Protein AF-A0A1C5SAR1-F1 (afdb_monomer_lite)

Radius of gyration: 31.22 Å; chains: 1; bounding box: 72×55×81 Å

pLDDT: mean 71.98, std 16.28, range [34.0, 95.94]

Secondary structure (DSSP, 8-state):
-HHHHHHHHHHHHHHHHHHHHHTT----------HHHHHHHHHHHHHHHHHHHHHHHHHHHTS-HHHHHHHHHHHHHSSSSSSHHHHHHHHHHHHHHHHHHHSTTTTT--HHHHHHHHHHHHHHHHHHHIIIIIHHHHHHHHH-HHHHTSSS-HHHHHHHHHHHHHHHHHHHHHHHHHHHHHHHHHHHHHHHHHHHHHHHHH---S----S-TT-HHHHHHHHHH------------EEEE---TT-TT-SEEEE---

Foldseek 3Di:
DVVVVVVVLVVVQVVVVVVCVVVVPPDRDDSDDPVVVVVVVVVVVVVVVVVVVVVVVVVVVPCDPVCVVCVVVVVVPDDQDPLQVLQVVLVVLLVVLVVLQVCVVVVVHPNVVSVVVSLVSNLSSLQSNLRHVQSVVLVVCVPPCCNLVVDDVNVVVVVVSVVCVVCSNVVSVVVNVVVVVVVVVVCVVVVVVCVVVCCCVVPVDPDDDDDDPPDPVVVVVCVVVPDDDPDDDDFDWDWDQDPDPPDPVRRTDTDGDD

Structure (mmCIF, N/CA/C/O backbone):
data_AF-A0A1C5SAR1-F1
#
_entry.id   AF-A0A1C5SAR1-F1
#
loop_
_atom_site.group_PDB
_atom_site.id
_atom_site.type_symbol
_atom_site.label_atom_id
_atom_site.label_alt_id
_atom_site.label_comp_id
_atom_site.label_asym_id
_atom_site.label_entity_id
_atom_site.label_seq_id
_atom_site.pdbx_PDB_ins_code
_atom_site.Cartn_x
_atom_site.Cartn_y
_atom_site.Cartn_z
_atom_site.occupancy
_atom_site.B_iso_or_equiv
_atom_site.auth_seq_id
_atom_site.auth_comp_id
_atom_site.auth_asym_id
_atom_site.auth_atom_id
_atom_site.pdbx_PDB_model_num
ATOM 1 N N . MET A 1 1 ? -28.428 11.988 -14.225 1.00 52.47 1 MET A N 1
ATOM 2 C CA . MET A 1 1 ? -27.801 10.767 -14.790 1.00 52.47 1 MET A CA 1
ATOM 3 C C . MET A 1 1 ? -26.906 11.091 -15.992 1.00 52.47 1 MET A C 1
ATOM 5 O O . MET A 1 1 ? -25.771 10.648 -15.980 1.00 52.47 1 MET A O 1
ATOM 9 N N . LEU A 1 2 ? -27.342 11.914 -16.966 1.00 48.62 2 LEU A N 1
ATOM 10 C CA . LEU A 1 2 ? -26.523 12.324 -18.128 1.00 48.62 2 LEU A CA 1
ATOM 11 C C . LEU A 1 2 ? -25.209 13.056 -17.782 1.00 48.62 2 LEU A C 1
ATOM 13 O O . LEU A 1 2 ? -24.190 12.754 -18.390 1.00 48.62 2 LEU A O 1
ATOM 17 N N . GLU A 1 3 ? -25.188 13.958 -16.797 1.00 54.44 3 GLU A N 1
ATOM 18 C CA . GLU A 1 3 ? -23.968 14.717 -16.441 1.00 54.44 3 GLU A CA 1
ATOM 19 C C . GLU A 1 3 ? -22.806 13.832 -15.958 1.00 54.44 3 GLU A C 1
ATOM 21 O O . GLU A 1 3 ? -21.642 14.103 -16.253 1.00 54.44 3 GLU A O 1
ATOM 26 N N . VAL A 1 4 ? -23.118 12.721 -15.282 1.00 63.31 4 VAL A N 1
ATOM 27 C CA . VAL A 1 4 ? -22.114 11.765 -14.789 1.00 63.31 4 VAL A CA 1
ATOM 28 C C . VAL A 1 4 ? -21.456 11.010 -15.948 1.00 63.31 4 VAL A C 1
ATOM 30 O O . VAL A 1 4 ? -20.247 10.778 -15.922 1.00 63.31 4 VAL A O 1
ATOM 33 N N . TYR A 1 5 ? -22.221 10.685 -16.998 1.00 67.81 5 TYR A N 1
ATOM 34 C CA . TYR A 1 5 ? -21.683 10.030 -18.193 1.00 67.81 5 TYR A CA 1
ATOM 35 C C . TYR A 1 5 ? -20.683 10.930 -18.922 1.00 67.81 5 TYR A C 1
ATOM 37 O O . TYR A 1 5 ? -19.590 10.476 -19.258 1.00 67.81 5 TYR A O 1
ATOM 45 N N . TRP A 1 6 ? -21.004 12.214 -19.100 1.00 72.19 6 TRP A N 1
ATOM 46 C CA . TRP A 1 6 ? -20.098 13.170 -19.742 1.00 72.19 6 TRP A CA 1
ATOM 47 C C . TRP A 1 6 ? -18.799 13.361 -18.951 1.00 72.19 6 TRP A C 1
ATOM 49 O O . TRP A 1 6 ? -17.716 13.318 -19.538 1.00 72.19 6 TRP A O 1
ATOM 59 N N . GLY A 1 7 ? -18.884 13.482 -17.620 1.00 79.50 7 GLY A N 1
ATOM 60 C CA . GLY A 1 7 ? -17.707 13.594 -16.753 1.00 79.50 7 GLY A CA 1
ATOM 61 C C . GLY A 1 7 ? -16.779 12.376 -16.835 1.00 79.50 7 GLY A C 1
ATOM 62 O O . GLY A 1 7 ? -15.565 12.530 -16.989 1.00 79.50 7 GLY A O 1
ATOM 63 N N . GLY A 1 8 ? -17.340 11.163 -16.808 1.00 80.31 8 GLY A N 1
ATOM 64 C CA . GLY A 1 8 ? -16.569 9.922 -16.942 1.00 80.31 8 GLY A CA 1
ATOM 65 C C . GLY A 1 8 ? -15.898 9.784 -18.310 1.00 80.31 8 GLY A C 1
ATOM 66 O O . GLY A 1 8 ? -14.723 9.431 -18.397 1.00 80.31 8 GLY A O 1
ATOM 67 N N . ILE A 1 9 ? -16.613 10.138 -19.379 1.00 80.69 9 ILE A N 1
ATOM 68 C CA . ILE A 1 9 ? -16.111 10.112 -20.757 1.00 80.69 9 ILE A CA 1
ATOM 69 C C . ILE A 1 9 ? -14.922 11.077 -20.935 1.00 80.69 9 ILE A C 1
ATOM 71 O O . ILE A 1 9 ? -13.896 10.711 -21.516 1.00 80.69 9 ILE A O 1
ATOM 75 N N . ILE A 1 10 ? -15.025 12.289 -20.386 1.00 82.56 10 ILE A N 1
ATOM 76 C CA . ILE A 1 10 ? -13.955 13.297 -20.420 1.00 82.56 10 ILE A CA 1
ATOM 77 C C . ILE A 1 10 ? -12.743 12.842 -19.599 1.00 82.56 10 ILE A C 1
ATOM 79 O O . ILE A 1 10 ? -11.610 12.926 -20.078 1.00 82.56 10 ILE A O 1
ATOM 83 N N . SER A 1 11 ? -12.971 12.317 -18.392 1.00 82.62 11 SER A N 1
ATOM 84 C CA . SER A 1 11 ? -11.909 11.810 -17.515 1.00 82.62 11 SER A CA 1
ATOM 85 C C . SER A 1 11 ? -11.160 10.629 -18.142 1.00 82.62 11 SER A C 1
ATOM 87 O O . SER A 1 11 ? -9.929 10.616 -18.150 1.00 82.62 11 SER A O 1
ATOM 89 N N . ASN A 1 12 ? -11.879 9.690 -18.767 1.00 83.75 12 ASN A N 1
ATOM 90 C CA . ASN A 1 12 ? -11.277 8.565 -19.481 1.00 83.75 12 ASN A CA 1
ATOM 91 C C . ASN A 1 12 ? -10.363 9.042 -20.621 1.00 83.75 12 ASN A C 1
ATOM 93 O O . ASN A 1 12 ? -9.233 8.575 -20.757 1.00 83.75 12 ASN A O 1
ATOM 97 N N . LYS A 1 13 ? -10.807 10.030 -21.409 1.00 81.69 13 LYS A N 1
ATOM 98 C CA . LYS A 1 13 ? -9.983 10.598 -22.483 1.00 81.69 13 LYS A CA 1
ATOM 99 C C . LYS A 1 13 ? -8.729 11.288 -21.940 1.00 81.69 13 LYS A C 1
ATOM 101 O O . LYS A 1 13 ? -7.654 11.129 -22.515 1.00 81.69 13 LYS A O 1
ATOM 106 N N . LEU A 1 14 ? -8.853 12.037 -20.842 1.00 83.25 14 LEU A N 1
ATOM 107 C CA . LEU A 1 14 ? -7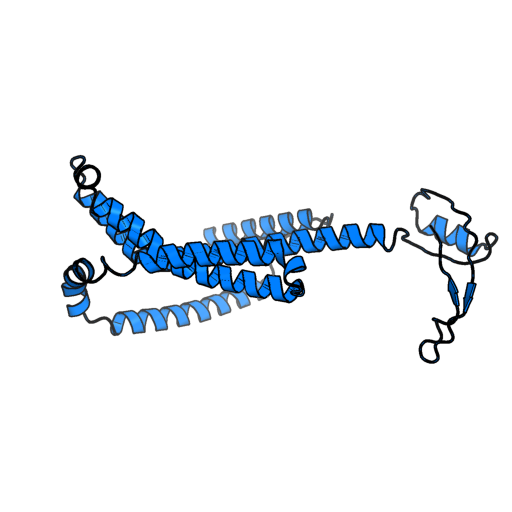.714 12.671 -20.170 1.00 83.25 14 LEU A CA 1
ATOM 108 C C . LEU A 1 14 ? -6.697 11.628 -19.696 1.00 83.25 14 LEU A C 1
ATOM 110 O O . LEU A 1 14 ? -5.502 11.795 -19.933 1.00 83.25 14 LEU A O 1
ATOM 114 N N . PHE A 1 15 ? -7.166 10.536 -19.093 1.00 83.19 15 PHE A N 1
ATOM 115 C CA . PHE A 1 15 ? -6.306 9.452 -18.626 1.00 83.19 15 PHE A CA 1
ATOM 116 C C . PHE A 1 15 ? -5.595 8.735 -19.781 1.00 83.19 15 PHE A C 1
ATOM 118 O O . PHE A 1 15 ? -4.378 8.567 -19.740 1.00 83.19 15 PHE A O 1
ATOM 125 N N . LEU A 1 16 ? -6.315 8.390 -20.854 1.00 82.62 16 LEU A N 1
ATOM 126 C CA . LEU A 1 16 ? -5.728 7.771 -22.049 1.00 82.62 16 LEU A CA 1
ATOM 127 C C . LEU A 1 16 ? -4.686 8.676 -22.715 1.00 82.62 16 LEU A C 1
ATOM 129 O O . LEU A 1 16 ? -3.623 8.206 -23.117 1.00 82.62 16 LEU A O 1
ATOM 133 N N . MET A 1 17 ? -4.955 9.980 -22.788 1.00 81.62 17 MET A N 1
ATOM 134 C CA . MET A 1 17 ? -4.004 10.955 -23.323 1.00 81.62 17 MET A CA 1
ATOM 135 C C . MET A 1 17 ? -2.760 11.081 -22.429 1.00 81.62 17 MET A C 1
ATOM 137 O O . MET A 1 17 ? -1.641 11.165 -22.937 1.00 81.62 17 MET A O 1
ATOM 141 N N . ALA A 1 18 ? -2.933 11.060 -21.102 1.00 81.88 18 ALA A N 1
ATOM 142 C CA . ALA A 1 18 ? -1.824 11.064 -20.151 1.00 81.88 18 ALA A CA 1
ATOM 143 C C . ALA A 1 18 ? -0.955 9.805 -20.299 1.00 81.88 18 ALA A C 1
ATOM 145 O O . ALA A 1 18 ? 0.269 9.916 -20.375 1.00 81.88 18 ALA A O 1
ATOM 146 N N . LEU A 1 19 ? -1.572 8.626 -20.429 1.00 80.62 19 LEU A N 1
ATOM 147 C CA . LEU A 1 19 ? -0.865 7.371 -20.686 1.00 80.62 19 LEU A CA 1
ATOM 148 C C . LEU A 1 19 ? -0.108 7.395 -22.018 1.00 80.62 19 LEU A C 1
ATOM 150 O O . LEU A 1 19 ? 1.065 7.032 -22.046 1.00 80.62 19 LEU A O 1
ATOM 154 N N . ALA A 1 20 ? -0.728 7.868 -23.103 1.00 80.12 20 ALA A N 1
ATOM 155 C CA . ALA A 1 20 ? -0.076 7.980 -24.410 1.00 80.12 20 ALA A CA 1
ATOM 156 C C . ALA A 1 20 ? 1.159 8.893 -24.361 1.00 80.12 20 ALA A C 1
ATOM 158 O O . ALA A 1 20 ? 2.211 8.545 -24.902 1.00 80.12 20 ALA A O 1
ATOM 159 N N . LYS A 1 21 ? 1.058 10.017 -23.637 1.00 78.88 21 LYS A N 1
ATOM 160 C CA . LYS A 1 21 ? 2.176 10.940 -23.410 1.00 78.88 21 LYS A CA 1
ATOM 161 C C . LYS A 1 21 ? 3.310 10.288 -22.612 1.00 78.88 21 LYS A C 1
ATOM 163 O O . LYS A 1 21 ? 4.468 10.444 -22.979 1.00 78.88 21 LYS A O 1
ATOM 168 N N . ILE A 1 22 ? 2.992 9.530 -21.559 1.00 76.88 22 ILE A N 1
ATOM 169 C CA . ILE A 1 22 ? 3.982 8.778 -20.760 1.00 76.88 22 ILE A CA 1
ATOM 170 C C . ILE A 1 22 ? 4.626 7.643 -21.580 1.00 76.88 22 ILE A C 1
ATOM 172 O O . ILE A 1 22 ? 5.786 7.283 -21.362 1.00 76.88 22 ILE A O 1
ATOM 176 N N . SER A 1 23 ? 3.886 7.083 -22.537 1.00 76.12 23 SER A N 1
ATOM 177 C CA . SER A 1 23 ? 4.336 6.002 -23.416 1.00 76.12 23 SER A CA 1
ATOM 178 C C . SER A 1 23 ? 5.105 6.492 -24.658 1.00 76.12 23 SER A C 1
ATOM 180 O O . SER A 1 23 ? 5.522 5.672 -25.466 1.00 76.12 23 SER A O 1
ATOM 182 N N . PHE A 1 24 ? 5.330 7.807 -24.815 1.00 66.31 24 PHE A N 1
ATOM 183 C CA . PHE A 1 24 ? 5.980 8.420 -25.991 1.00 66.31 24 PHE A CA 1
ATOM 184 C C . PHE A 1 24 ? 5.313 8.070 -27.337 1.00 66.31 24 PHE A C 1
ATOM 186 O O . PHE A 1 24 ? 5.942 8.110 -28.394 1.00 66.31 24 PHE A O 1
ATOM 193 N N . VAL A 1 25 ? 4.016 7.754 -27.324 1.00 69.81 25 VAL A N 1
ATOM 194 C CA . VAL A 1 25 ? 3.248 7.468 -28.539 1.00 69.81 25 VAL A CA 1
ATOM 195 C C . VAL A 1 25 ? 2.698 8.787 -29.083 1.00 69.81 25 VAL A C 1
ATOM 197 O O . VAL A 1 25 ? 1.723 9.329 -28.568 1.00 69.81 25 VAL A O 1
ATOM 200 N N . ASN A 1 26 ? 3.309 9.305 -30.152 1.00 57.28 26 ASN A N 1
ATOM 201 C CA . ASN A 1 26 ? 2.981 10.603 -30.765 1.00 57.28 26 ASN A CA 1
ATOM 202 C C . ASN A 1 26 ? 1.695 10.599 -31.627 1.00 57.28 26 ASN A C 1
ATOM 204 O O . ASN A 1 26 ? 1.584 11.328 -32.612 1.00 57.28 26 ASN A O 1
ATOM 208 N N . LYS A 1 27 ? 0.701 9.775 -31.277 1.00 59.00 27 LYS A N 1
ATOM 209 C CA . LYS A 1 27 ? -0.555 9.647 -32.027 1.00 59.00 27 LYS A CA 1
ATOM 210 C C . LYS A 1 27 ? -1.721 10.200 -31.214 1.00 59.00 27 LYS A C 1
ATOM 212 O O . LYS A 1 27 ? -1.986 9.747 -30.104 1.00 59.00 27 LYS A O 1
ATOM 217 N N . SER A 1 28 ? -2.450 11.159 -31.784 1.00 58.97 28 SER A N 1
ATOM 218 C CA . SER A 1 28 ? -3.697 11.664 -31.207 1.00 58.97 28 SER A CA 1
ATOM 219 C C . SER A 1 28 ? -4.746 10.548 -31.196 1.00 58.97 28 SER A C 1
ATOM 221 O O . SER A 1 28 ? -5.229 10.140 -32.257 1.00 58.97 28 SER A O 1
ATOM 223 N N . ILE A 1 29 ? -5.090 10.044 -30.011 1.00 63.25 29 ILE A N 1
ATOM 224 C CA . ILE A 1 29 ? -6.150 9.046 -29.836 1.00 63.25 29 ILE A CA 1
ATOM 225 C C . ILE A 1 29 ? -7.488 9.725 -30.165 1.00 63.25 29 ILE A C 1
ATOM 227 O O . ILE A 1 29 ? -7.891 10.686 -29.501 1.00 63.25 29 ILE A O 1
ATOM 231 N N . LYS A 1 30 ? -8.149 9.265 -31.236 1.00 61.88 30 LYS A N 1
ATOM 232 C CA . LYS A 1 30 ? -9.481 9.742 -31.626 1.00 61.88 30 LYS A CA 1
ATOM 233 C C . LYS A 1 30 ? -10.523 9.279 -30.606 1.00 61.88 30 LYS A C 1
ATOM 235 O O . LYS A 1 30 ? -10.360 8.260 -29.943 1.00 61.88 30 LYS A O 1
ATOM 240 N N . PHE A 1 31 ? -11.580 10.074 -30.465 1.00 61.72 31 PHE A N 1
ATOM 241 C CA . PHE A 1 31 ? -12.662 9.820 -29.521 1.00 61.72 31 PHE A CA 1
ATOM 242 C C . PHE A 1 31 ? -13.570 8.708 -30.067 1.00 61.72 31 PHE A C 1
ATOM 244 O O . PHE A 1 31 ? -14.543 8.985 -30.760 1.00 61.72 31 PHE A O 1
ATOM 251 N N . GLU A 1 32 ? -13.235 7.451 -29.791 1.00 66.06 32 GLU A N 1
ATOM 252 C CA . GLU A 1 32 ? -14.072 6.304 -30.151 1.00 66.06 32 GLU A CA 1
ATOM 253 C C . GLU A 1 32 ? -14.798 5.796 -28.906 1.00 66.06 32 GLU A C 1
ATOM 255 O O . GLU A 1 32 ? -14.204 5.223 -27.991 1.00 66.06 32 GLU A O 1
ATOM 260 N N . ILE A 1 33 ? -16.107 6.048 -28.846 1.00 67.31 33 ILE A N 1
ATOM 261 C CA . ILE A 1 33 ? -16.964 5.500 -27.796 1.00 67.31 33 ILE A CA 1
ATOM 262 C C . ILE A 1 33 ? -17.345 4.085 -28.219 1.00 67.31 33 ILE A C 1
ATOM 264 O O . ILE A 1 33 ? -18.204 3.877 -29.074 1.00 67.31 33 ILE A O 1
ATOM 268 N N . CYS A 1 34 ? -16.689 3.103 -27.607 1.00 75.06 34 CYS A N 1
ATOM 269 C CA . CYS A 1 34 ? -17.011 1.699 -27.804 1.00 75.06 34 CYS A CA 1
ATOM 270 C C . CYS A 1 34 ? -18.301 1.349 -27.041 1.00 75.06 34 CYS A C 1
ATOM 272 O O . CYS A 1 34 ? -18.261 0.998 -25.860 1.00 75.06 34 CYS A O 1
ATOM 274 N N . MET A 1 35 ? -19.454 1.438 -27.715 1.00 79.12 35 MET A N 1
ATOM 275 C CA . MET A 1 35 ? -20.754 1.065 -27.139 1.00 79.12 35 MET A CA 1
ATOM 276 C C . MET A 1 35 ? -20.821 -0.344 -26.522 1.00 79.12 35 MET A C 1
ATOM 278 O O . MET A 1 35 ? -21.374 -0.459 -25.425 1.00 79.12 35 MET A O 1
ATOM 282 N N . PRO A 1 36 ? -20.242 -1.413 -27.111 1.00 82.62 36 PRO A N 1
ATOM 283 C CA . PRO A 1 36 ? -20.276 -2.724 -26.458 1.00 82.62 36 PRO A CA 1
ATOM 284 C C . PRO A 1 36 ? -19.483 -2.748 -25.139 1.00 82.62 36 PRO A C 1
ATOM 286 O O . PRO A 1 36 ? -19.884 -3.429 -24.195 1.00 82.62 36 PRO A O 1
ATOM 289 N N . GLY A 1 37 ? -18.416 -1.948 -25.020 1.00 81.69 37 GLY A N 1
ATOM 290 C CA . GLY A 1 37 ? -17.657 -1.803 -23.773 1.00 81.69 37 GLY A CA 1
ATOM 291 C C . GLY A 1 37 ? -18.463 -1.138 -22.651 1.00 81.69 37 GLY A C 1
ATOM 292 O O . GLY A 1 37 ? -18.366 -1.535 -21.489 1.00 81.69 37 GLY A O 1
ATOM 293 N N . VAL A 1 38 ? -19.317 -0.169 -22.991 1.00 83.31 38 VAL A N 1
ATOM 294 C CA . VAL A 1 38 ? -20.220 0.473 -22.021 1.00 83.31 38 VAL A CA 1
ATOM 295 C C . VAL A 1 38 ? -21.241 -0.534 -21.485 1.00 83.31 38 VAL A C 1
ATOM 297 O O . VAL A 1 38 ? -21.481 -0.584 -20.284 1.00 83.31 38 VAL A O 1
ATOM 300 N N . ILE A 1 39 ? -21.795 -1.390 -22.346 1.00 88.44 39 ILE A N 1
ATOM 301 C CA . ILE A 1 39 ? -22.787 -2.399 -21.943 1.00 88.44 39 ILE A CA 1
ATOM 302 C C . ILE A 1 39 ? -22.159 -3.453 -21.021 1.00 88.44 39 ILE A C 1
ATOM 304 O O . ILE A 1 39 ? -22.730 -3.786 -19.984 1.00 88.44 39 ILE A O 1
ATOM 308 N N . ILE A 1 40 ? -20.961 -3.941 -21.354 1.00 90.75 40 ILE A N 1
ATOM 309 C CA . ILE A 1 40 ? -20.243 -4.927 -20.530 1.00 90.75 40 ILE A CA 1
ATOM 310 C C . ILE A 1 40 ? -19.903 -4.357 -19.150 1.00 90.75 40 ILE A C 1
ATOM 312 O O . ILE A 1 40 ? -20.102 -5.030 -18.138 1.00 90.75 40 ILE A O 1
ATOM 316 N N . THR A 1 41 ? -19.420 -3.113 -19.089 1.00 89.94 41 THR A N 1
ATOM 317 C CA . THR A 1 41 ? -19.098 -2.471 -17.805 1.00 89.94 41 THR A CA 1
ATOM 318 C C . THR A 1 41 ? -20.351 -2.187 -16.980 1.00 89.94 41 THR A C 1
ATOM 320 O O . THR A 1 41 ? -20.324 -2.396 -15.768 1.00 89.94 41 THR A O 1
ATOM 323 N N . LEU A 1 42 ? -21.465 -1.812 -17.618 1.00 89.44 42 LEU A N 1
ATOM 324 C CA . LEU A 1 42 ? -22.762 -1.654 -16.958 1.00 89.44 42 LEU A CA 1
ATOM 325 C C . LEU A 1 42 ? -23.224 -2.969 -16.314 1.00 89.44 42 LEU A C 1
ATOM 327 O O . LEU A 1 42 ? -23.576 -2.975 -15.137 1.00 89.44 42 LEU A O 1
ATOM 331 N N . ILE A 1 43 ? -23.174 -4.083 -17.054 1.00 94.06 43 ILE A N 1
ATOM 332 C CA . ILE A 1 43 ? -23.555 -5.413 -16.552 1.00 94.06 43 ILE A CA 1
ATOM 333 C C . ILE A 1 43 ? -22.664 -5.821 -15.376 1.00 94.06 43 ILE A C 1
ATOM 335 O O . ILE A 1 43 ? -23.178 -6.237 -14.339 1.00 94.06 43 ILE A O 1
ATOM 339 N N . MET A 1 44 ? -21.343 -5.653 -15.495 1.00 93.69 44 MET A N 1
ATOM 340 C CA . MET A 1 44 ? -20.409 -5.950 -14.403 1.00 93.69 44 MET A CA 1
ATOM 341 C C . MET A 1 44 ? -20.709 -5.133 -13.147 1.00 93.69 44 MET A C 1
ATOM 343 O O . MET A 1 44 ? -20.735 -5.679 -12.044 1.00 93.69 44 MET A O 1
ATOM 347 N N . PHE A 1 45 ? -20.985 -3.837 -13.300 1.00 91.81 45 PHE A N 1
ATOM 348 C CA . PHE A 1 45 ? -21.330 -2.982 -12.170 1.00 91.81 45 PHE A CA 1
ATOM 349 C C . PHE A 1 45 ? -22.647 -3.416 -11.515 1.00 91.81 45 PHE A C 1
ATOM 351 O O . PHE A 1 45 ? -22.742 -3.442 -10.290 1.00 91.81 45 PHE A O 1
ATOM 358 N N . LEU A 1 46 ? -23.635 -3.828 -12.314 1.00 94.50 46 LEU A N 1
ATOM 359 C CA . LEU A 1 46 ? -24.916 -4.348 -11.834 1.00 94.50 46 LEU A CA 1
ATOM 360 C C . LEU A 1 46 ? -24.726 -5.629 -11.007 1.00 94.50 46 LEU A C 1
ATOM 362 O O . LEU A 1 46 ? -25.262 -5.732 -9.906 1.00 94.50 46 LEU A O 1
ATOM 366 N N . VAL A 1 47 ? -23.900 -6.565 -11.486 1.00 95.94 47 VAL A N 1
ATOM 367 C CA . VAL A 1 47 ? -23.566 -7.803 -10.759 1.00 95.94 47 VAL A CA 1
ATOM 368 C C . VAL A 1 47 ? -22.893 -7.491 -9.420 1.00 95.94 47 VAL A C 1
ATOM 370 O O . VAL A 1 47 ? -23.296 -8.031 -8.388 1.00 95.94 47 VAL A O 1
ATOM 373 N N . ILE A 1 48 ? -21.906 -6.590 -9.409 1.00 94.06 48 ILE A N 1
ATOM 374 C CA . ILE A 1 48 ? -21.212 -6.179 -8.180 1.00 94.06 48 ILE A CA 1
ATOM 375 C C . ILE A 1 48 ? -22.189 -5.519 -7.203 1.00 94.06 48 ILE A C 1
ATOM 377 O O . ILE A 1 48 ? -22.184 -5.858 -6.020 1.00 94.06 48 ILE A O 1
ATOM 381 N N . LEU A 1 49 ? -23.044 -4.612 -7.683 1.00 92.81 49 LEU A N 1
ATOM 382 C CA . LEU A 1 49 ? -24.033 -3.926 -6.852 1.00 92.81 49 LEU A CA 1
ATOM 383 C C . LEU A 1 49 ? -25.010 -4.903 -6.206 1.00 92.81 49 LEU A C 1
ATOM 385 O O . LEU A 1 49 ? -25.260 -4.788 -5.012 1.00 92.81 49 LEU A O 1
ATOM 389 N N . VAL A 1 50 ? -25.522 -5.882 -6.954 1.00 95.06 50 VAL A N 1
ATOM 390 C CA . VAL A 1 50 ? -26.405 -6.919 -6.400 1.00 95.06 50 VAL A CA 1
ATOM 391 C C . VAL A 1 50 ? -25.682 -7.714 -5.315 1.00 95.06 50 VAL A C 1
ATOM 393 O O . VAL A 1 50 ? -26.246 -7.954 -4.249 1.00 95.06 50 VAL A O 1
ATOM 396 N N . PHE A 1 51 ? -24.417 -8.074 -5.532 1.00 94.19 51 PHE A N 1
ATOM 397 C CA . PHE A 1 51 ? -23.640 -8.828 -4.550 1.00 94.19 51 PHE A CA 1
ATOM 398 C C . PHE A 1 51 ? -23.382 -8.028 -3.263 1.00 94.19 51 PHE A C 1
ATOM 400 O O . PHE A 1 51 ? -23.544 -8.548 -2.156 1.00 94.19 51 PHE A O 1
ATOM 407 N N . VAL A 1 52 ? -23.018 -6.747 -3.397 1.00 91.62 52 VAL A N 1
ATOM 408 C CA . VAL A 1 52 ? -22.855 -5.825 -2.263 1.00 91.62 52 VAL A CA 1
ATOM 409 C C . VAL A 1 52 ? -24.183 -5.638 -1.540 1.00 91.62 52 VAL A C 1
ATOM 411 O O . VAL A 1 52 ? -24.213 -5.741 -0.318 1.00 91.62 52 VAL A O 1
ATOM 414 N N . PHE A 1 53 ? -25.276 -5.449 -2.279 1.00 91.81 53 PHE A N 1
ATOM 415 C CA . PHE A 1 53 ? -26.608 -5.269 -1.718 1.00 91.81 53 PHE A CA 1
ATOM 416 C C . PHE A 1 53 ? -27.054 -6.488 -0.913 1.00 91.81 53 PHE A C 1
ATOM 418 O O . PHE A 1 53 ? -27.487 -6.333 0.221 1.00 91.81 53 PHE A O 1
ATOM 425 N N . ILE A 1 54 ? -26.888 -7.705 -1.441 1.00 92.75 54 ILE A N 1
ATOM 426 C CA . ILE A 1 54 ? -27.217 -8.940 -0.713 1.00 92.75 54 ILE A CA 1
ATOM 427 C C . ILE A 1 54 ? -26.387 -9.040 0.568 1.00 92.75 54 ILE A C 1
ATOM 429 O O . ILE A 1 54 ? -26.932 -9.331 1.631 1.00 92.75 54 ILE A O 1
ATOM 433 N N . LYS A 1 55 ? -25.078 -8.775 0.495 1.00 89.38 55 LYS A N 1
ATOM 434 C CA . LYS A 1 55 ? -24.191 -8.820 1.664 1.00 89.38 55 LYS A CA 1
ATOM 435 C C . LYS A 1 55 ? -24.585 -7.784 2.720 1.00 89.38 55 LYS A C 1
ATOM 437 O O . LYS A 1 55 ? -24.616 -8.112 3.905 1.00 89.38 55 LYS A O 1
ATOM 442 N N . GLU A 1 56 ? -24.855 -6.547 2.314 1.00 84.69 56 GLU A N 1
ATOM 443 C CA . GLU A 1 56 ? -25.295 -5.495 3.231 1.00 84.69 56 GLU A CA 1
ATOM 444 C C . GLU A 1 56 ? -26.667 -5.805 3.815 1.00 84.69 56 GLU A C 1
ATOM 446 O O . GLU A 1 56 ? -26.843 -5.668 5.020 1.00 84.69 56 GLU A O 1
ATOM 451 N N . TYR A 1 57 ? -27.599 -6.308 3.007 1.00 87.12 57 TYR A N 1
ATOM 452 C CA . TYR A 1 57 ? -28.922 -6.719 3.455 1.00 87.12 57 TYR A CA 1
ATOM 453 C C . TYR A 1 57 ? -28.838 -7.847 4.489 1.00 87.12 57 TYR A C 1
ATOM 455 O O . TYR A 1 57 ? -29.424 -7.728 5.562 1.00 87.12 57 TYR A O 1
ATOM 463 N N . ILE A 1 58 ? -28.038 -8.893 4.240 1.00 84.44 58 ILE A N 1
ATOM 464 C CA . ILE A 1 58 ? -27.812 -9.969 5.220 1.00 84.44 58 ILE A CA 1
ATOM 465 C C . ILE A 1 58 ? -27.185 -9.420 6.507 1.00 84.44 58 ILE A C 1
ATOM 467 O O . ILE A 1 58 ? -27.552 -9.836 7.604 1.00 84.44 58 ILE A O 1
ATOM 471 N N . SER A 1 59 ? -26.236 -8.485 6.388 1.00 77.81 59 SER A N 1
ATOM 472 C CA . SER A 1 59 ? -25.585 -7.870 7.543 1.00 77.81 59 SER A CA 1
ATOM 473 C C . SER A 1 59 ? -26.571 -7.022 8.341 1.00 77.81 59 SER A C 1
ATOM 475 O O . SER A 1 59 ? -26.531 -7.037 9.567 1.00 77.81 59 SER A O 1
ATOM 477 N N . LEU A 1 60 ? -27.456 -6.298 7.660 1.00 79.38 60 LEU A N 1
ATOM 478 C CA . LEU A 1 60 ? -28.452 -5.423 8.262 1.00 79.38 60 LEU A CA 1
ATOM 479 C C . LEU A 1 60 ? -29.547 -6.229 8.970 1.00 79.38 60 LEU A C 1
ATOM 481 O O . LEU A 1 60 ? -29.891 -5.905 10.100 1.00 79.38 60 LEU A O 1
ATOM 485 N N . VAL A 1 61 ? -30.023 -7.318 8.359 1.00 77.75 61 VAL A N 1
ATOM 486 C CA . VAL A 1 61 ? -31.038 -8.211 8.946 1.00 77.75 61 VAL A CA 1
ATOM 487 C C . VAL A 1 61 ? -30.491 -8.994 10.145 1.00 77.75 61 VAL A C 1
ATOM 489 O O . VAL A 1 61 ? -31.197 -9.158 11.132 1.00 77.75 61 VAL A O 1
ATOM 492 N N . ASN A 1 62 ? -29.224 -9.422 10.112 1.00 68.38 62 ASN A N 1
ATOM 493 C CA . ASN A 1 62 ? -28.584 -10.115 11.241 1.00 68.38 62 ASN A CA 1
ATOM 494 C C . ASN A 1 62 ? -28.165 -9.181 12.394 1.00 68.38 62 ASN A C 1
ATOM 496 O O . ASN A 1 62 ? -27.581 -9.642 13.379 1.00 68.38 62 ASN A O 1
ATOM 500 N N . THR A 1 63 ? -28.399 -7.870 12.284 1.00 67.19 63 THR A N 1
ATOM 501 C CA . THR A 1 63 ? -28.086 -6.927 13.360 1.00 67.19 63 THR A CA 1
ATOM 502 C C . THR A 1 63 ? -29.315 -6.749 14.251 1.00 67.19 63 THR A C 1
ATOM 504 O O . THR A 1 63 ? -30.229 -6.005 13.914 1.00 67.19 63 THR A O 1
ATOM 507 N N . ASP A 1 64 ? -29.333 -7.421 15.407 1.00 63.16 64 ASP A N 1
ATOM 508 C CA . ASP A 1 64 ? -30.393 -7.252 16.409 1.00 63.16 64 ASP A CA 1
ATOM 509 C C . ASP A 1 64 ? -30.550 -5.778 16.822 1.00 63.16 64 ASP A C 1
ATOM 511 O O . ASP A 1 64 ? -29.584 -5.107 17.201 1.00 63.16 64 ASP A O 1
ATOM 515 N N . ILE A 1 65 ? -31.792 -5.287 16.831 1.00 63.00 65 ILE A N 1
ATOM 516 C CA . ILE A 1 65 ? -32.149 -3.913 17.231 1.00 63.00 65 ILE A CA 1
ATOM 517 C C . ILE A 1 65 ? -31.689 -3.624 18.672 1.00 63.00 65 ILE A C 1
ATOM 519 O O . ILE A 1 6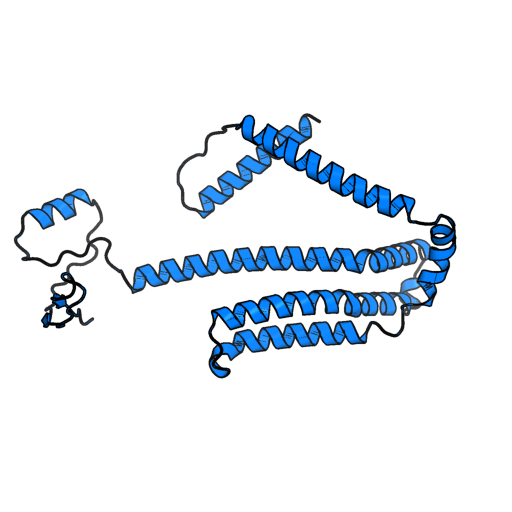5 ? -31.226 -2.527 18.984 1.00 63.00 65 ILE A O 1
ATOM 523 N N . THR A 1 66 ? -31.732 -4.632 19.547 1.00 58.25 66 THR A N 1
ATOM 524 C CA . THR A 1 66 ? -31.227 -4.558 20.927 1.00 58.25 66 THR A CA 1
ATOM 525 C C . THR A 1 66 ? -29.712 -4.366 20.973 1.00 58.25 66 THR A C 1
ATOM 527 O O . THR A 1 66 ? -29.211 -3.604 21.798 1.00 58.25 66 THR A O 1
ATOM 530 N N . LYS A 1 67 ? -28.965 -4.961 20.038 1.00 59.62 67 LYS A N 1
ATOM 531 C CA . LYS A 1 67 ? -27.522 -4.747 19.896 1.00 59.62 67 LYS A CA 1
ATOM 532 C C . LYS A 1 67 ? -27.217 -3.326 19.442 1.00 59.62 67 LYS A C 1
ATOM 534 O O . LYS A 1 67 ? -26.215 -2.793 19.880 1.00 59.62 67 LYS A O 1
ATOM 539 N N . LEU A 1 68 ? -28.078 -2.685 18.650 1.00 65.50 68 LEU A N 1
ATOM 540 C CA . LEU A 1 68 ? -27.931 -1.272 18.279 1.00 65.50 68 LEU A CA 1
ATOM 541 C C . LEU A 1 68 ? -28.141 -0.333 19.484 1.00 65.50 68 LEU A C 1
ATOM 543 O O . LEU A 1 68 ? -27.396 0.628 19.656 1.00 65.50 68 LEU A O 1
ATOM 547 N N . ILE A 1 69 ? -29.115 -0.647 20.345 1.00 64.56 69 ILE A N 1
ATOM 548 C CA . ILE A 1 69 ? -29.445 0.137 21.548 1.00 64.56 69 ILE A CA 1
ATOM 549 C C . ILE A 1 69 ? -28.349 -0.002 22.621 1.00 64.56 69 ILE A C 1
ATOM 551 O O . ILE A 1 69 ? -27.932 0.995 23.212 1.00 64.56 69 ILE A O 1
ATOM 555 N N . TYR A 1 70 ? -27.824 -1.215 22.835 1.00 56.00 70 TYR A N 1
ATOM 556 C CA . TYR A 1 70 ? -26.768 -1.486 23.822 1.00 56.00 70 TYR A CA 1
ATOM 557 C C . TYR A 1 70 ? -25.332 -1.396 23.262 1.00 56.00 70 TYR A C 1
ATOM 559 O O . TYR A 1 70 ? -24.379 -1.331 24.038 1.00 56.00 70 TYR A O 1
ATOM 567 N N . ALA A 1 71 ? -25.120 -1.331 21.940 1.00 55.22 71 ALA A N 1
ATOM 568 C CA . ALA A 1 71 ? -23.782 -1.154 21.354 1.00 55.22 71 ALA A CA 1
ATOM 569 C C . ALA A 1 71 ? -23.134 0.149 21.827 1.00 55.22 71 ALA A C 1
ATOM 571 O O . ALA A 1 71 ? -21.943 0.179 22.129 1.00 55.22 71 ALA A O 1
ATOM 572 N N . THR A 1 72 ? -23.905 1.222 21.971 1.00 55.09 72 THR A N 1
ATOM 573 C CA . THR A 1 72 ? -23.361 2.514 22.400 1.00 55.09 72 THR A CA 1
ATOM 574 C C . THR A 1 72 ? -22.687 2.433 23.778 1.00 55.09 72 THR A C 1
ATOM 576 O O . THR A 1 72 ? -21.651 3.064 23.984 1.00 55.09 72 THR A O 1
ATOM 579 N N . SER A 1 73 ? -23.209 1.606 24.697 1.00 52.22 73 SER A N 1
ATOM 580 C CA . SER A 1 73 ? -22.659 1.433 26.051 1.00 52.22 73 SER A CA 1
ATOM 581 C C . SER A 1 73 ? -21.562 0.362 26.134 1.00 52.22 73 SER A C 1
ATOM 583 O O . SER A 1 73 ? -20.576 0.547 26.851 1.00 52.22 73 SER A O 1
ATOM 585 N N . ILE A 1 74 ? -21.665 -0.726 25.363 1.00 48.28 74 ILE A N 1
ATOM 586 C CA . ILE A 1 74 ? -20.678 -1.823 25.364 1.00 48.28 74 ILE A CA 1
ATOM 587 C C . ILE A 1 74 ? -19.370 -1.404 24.660 1.00 48.28 74 ILE A C 1
ATOM 589 O O . ILE A 1 74 ? -18.271 -1.688 25.144 1.00 48.28 74 ILE A O 1
ATOM 593 N N . TYR A 1 75 ? -19.445 -0.635 23.567 1.00 48.56 75 TYR A N 1
ATOM 594 C CA . TYR A 1 75 ? -18.263 -0.196 22.806 1.00 48.56 75 TYR A CA 1
ATOM 595 C C . TYR A 1 75 ? -17.419 0.874 23.524 1.00 48.56 75 TYR A C 1
ATOM 597 O O . TYR A 1 75 ? -16.272 1.128 23.131 1.00 48.56 75 TYR A O 1
ATOM 605 N N . GLN A 1 76 ? -17.946 1.526 24.564 1.00 51.03 76 GLN A N 1
ATOM 606 C CA . GLN A 1 76 ? -17.182 2.473 25.382 1.00 51.03 76 GLN A CA 1
ATOM 607 C C . GLN A 1 76 ? -16.268 1.777 26.402 1.00 51.03 76 GLN A C 1
ATOM 609 O O . GLN A 1 76 ? -15.194 2.308 26.679 1.00 51.03 76 GLN A O 1
ATOM 614 N N . ASN A 1 77 ? -16.625 0.584 26.892 1.00 44.97 77 ASN A N 1
ATOM 615 C CA . ASN A 1 77 ? -15.942 -0.035 28.035 1.00 44.97 77 ASN A CA 1
ATOM 616 C C . ASN A 1 77 ? -14.866 -1.081 27.676 1.00 44.97 77 ASN A C 1
ATOM 618 O O . ASN A 1 77 ? -13.868 -1.192 28.384 1.00 44.97 77 ASN A O 1
ATOM 622 N N . GLU A 1 78 ? -14.993 -1.834 26.577 1.00 44.56 78 GLU A N 1
ATOM 623 C CA . GLU A 1 78 ? -14.203 -3.076 26.442 1.00 44.56 78 GLU A CA 1
ATOM 624 C C . GLU A 1 78 ? -12.797 -2.970 25.818 1.00 44.56 78 GLU A C 1
ATOM 626 O O . GLU A 1 78 ? -11.995 -3.887 25.968 1.00 44.56 78 GLU A O 1
ATOM 631 N N . ASN A 1 79 ? -12.428 -1.902 25.103 1.00 48.66 79 ASN A N 1
ATOM 632 C CA . ASN A 1 79 ? -11.316 -2.019 24.136 1.00 48.66 79 ASN A CA 1
ATOM 633 C C . ASN A 1 79 ? -10.025 -1.237 24.427 1.00 48.66 79 ASN A C 1
ATOM 635 O O . ASN A 1 79 ? -9.111 -1.274 23.599 1.00 48.66 79 ASN A O 1
ATOM 639 N N . ASN A 1 80 ? -9.910 -0.550 25.567 1.00 50.47 80 ASN A N 1
ATOM 640 C CA . ASN A 1 80 ? -8.888 0.496 25.709 1.00 50.47 80 ASN A CA 1
ATOM 641 C C . ASN A 1 80 ? -7.488 0.012 26.153 1.00 50.47 80 ASN A C 1
ATOM 643 O O . ASN A 1 80 ? -6.499 0.679 25.874 1.00 50.47 80 ASN A O 1
ATOM 647 N N . LYS A 1 81 ? -7.344 -1.150 26.806 1.00 48.53 81 LYS A N 1
ATOM 648 C CA . LYS A 1 81 ? -6.065 -1.480 27.479 1.00 48.53 81 LYS A CA 1
ATOM 649 C C . LYS A 1 81 ? -5.090 -2.370 26.702 1.00 48.53 81 LYS A C 1
ATOM 651 O O . LYS A 1 81 ? -3.904 -2.340 26.996 1.00 48.53 81 LYS A O 1
ATOM 656 N N . ASN A 1 82 ? -5.544 -3.128 25.699 1.00 49.50 82 ASN A N 1
ATOM 657 C CA . ASN A 1 82 ? -4.754 -4.249 25.158 1.00 49.50 82 ASN A CA 1
ATOM 658 C C . ASN A 1 82 ? -4.493 -4.195 23.639 1.00 49.50 82 ASN A C 1
ATOM 660 O O . ASN A 1 82 ? -4.287 -5.224 23.002 1.00 49.50 82 ASN A O 1
ATOM 664 N N . LYS A 1 83 ? -4.545 -3.017 23.003 1.00 60.38 83 LYS A N 1
ATOM 665 C CA . LYS A 1 83 ? -4.281 -2.883 21.549 1.00 60.38 83 LYS A CA 1
ATOM 666 C C . LYS A 1 83 ? -3.048 -2.047 21.215 1.00 60.38 83 LYS A C 1
ATOM 668 O O . LYS A 1 83 ? -2.507 -2.182 20.122 1.00 60.38 83 LYS A O 1
ATOM 673 N N . THR A 1 84 ? -2.553 -1.268 22.167 1.00 63.75 84 THR A N 1
ATOM 674 C CA . THR A 1 84 ? -1.358 -0.417 22.074 1.00 63.75 84 THR A CA 1
ATOM 675 C C . THR A 1 84 ? -0.101 -1.190 21.683 1.00 63.75 84 THR A C 1
ATOM 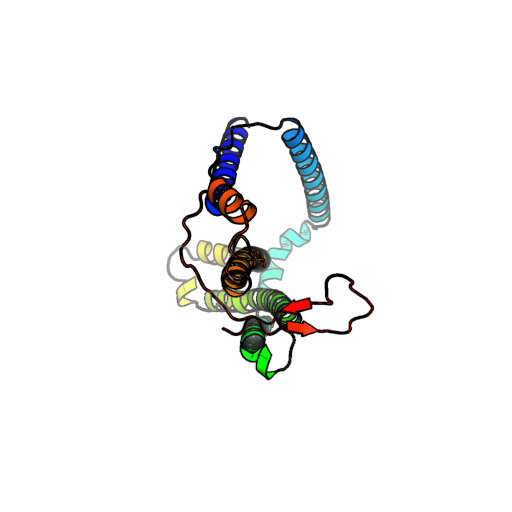677 O O . THR A 1 84 ? 0.622 -0.769 20.780 1.00 63.75 84 THR A O 1
ATOM 680 N N . TYR A 1 85 ? 0.123 -2.366 22.281 1.00 70.12 85 TYR A N 1
ATOM 681 C CA . TYR A 1 85 ? 1.297 -3.195 21.980 1.00 70.12 85 TYR A CA 1
ATOM 682 C C . TYR A 1 85 ? 1.331 -3.670 20.519 1.00 70.12 85 TYR A C 1
ATOM 684 O O . TYR A 1 85 ? 2.401 -3.769 19.924 1.00 70.12 85 TYR A O 1
ATOM 692 N N . LYS A 1 86 ? 0.164 -3.905 19.898 1.00 76.06 86 LYS A N 1
ATOM 693 C CA . LYS A 1 86 ? 0.077 -4.340 18.492 1.00 76.06 86 LYS A CA 1
ATOM 694 C C . LYS A 1 86 ? 0.546 -3.253 17.527 1.00 76.06 86 LYS A C 1
ATOM 696 O O . LYS A 1 86 ? 1.079 -3.573 16.472 1.00 76.06 86 LYS A O 1
ATOM 701 N N . GLY A 1 87 ? 0.372 -1.984 17.899 1.00 79.06 87 GLY A N 1
ATOM 702 C CA . GLY A 1 87 ? 0.800 -0.839 17.098 1.00 79.06 87 GLY A CA 1
ATOM 703 C C . GLY A 1 87 ? 2.316 -0.699 17.073 1.00 79.06 87 GLY A C 1
ATOM 704 O O . GLY A 1 87 ? 2.897 -0.560 16.000 1.00 79.06 87 GLY A O 1
ATOM 705 N N . ILE A 1 88 ? 2.946 -0.813 18.249 1.00 82.62 88 ILE A N 1
ATOM 706 C CA . ILE A 1 88 ? 4.410 -0.819 18.378 1.00 82.62 88 ILE A CA 1
ATOM 707 C C . ILE A 1 88 ? 5.011 -1.997 17.603 1.00 82.62 88 ILE A C 1
ATOM 709 O O . ILE A 1 88 ? 5.973 -1.820 16.861 1.00 82.62 88 ILE A O 1
ATOM 713 N N . LEU A 1 89 ? 4.387 -3.176 17.702 1.00 86.75 89 LEU A N 1
ATOM 714 C CA . LEU A 1 89 ? 4.820 -4.367 16.981 1.00 86.75 89 LEU A CA 1
ATOM 715 C C . LEU A 1 89 ? 4.719 -4.166 15.462 1.00 86.75 89 LEU A C 1
ATOM 717 O O . LEU A 1 89 ? 5.654 -4.497 14.743 1.00 86.75 89 LEU A O 1
ATOM 721 N N . GLY A 1 90 ? 3.626 -3.571 14.973 1.00 87.00 90 GLY A N 1
ATOM 722 C CA . GLY A 1 90 ? 3.459 -3.249 13.553 1.00 87.00 90 GLY A CA 1
ATOM 723 C C . GLY A 1 90 ? 4.541 -2.306 13.022 1.00 87.00 90 GLY A C 1
ATOM 724 O O . GLY A 1 90 ? 5.078 -2.536 11.942 1.00 87.00 90 GLY A O 1
ATOM 725 N N . LEU A 1 91 ? 4.915 -1.289 13.802 1.00 88.62 91 LEU A N 1
ATOM 726 C CA . LEU A 1 91 ? 5.990 -0.362 13.445 1.00 88.62 91 LEU A CA 1
ATOM 727 C C . LEU A 1 91 ? 7.351 -1.073 13.377 1.00 88.62 91 LEU A C 1
ATOM 729 O O . LEU A 1 91 ? 8.082 -0.897 12.405 1.00 88.62 91 LEU A O 1
ATOM 733 N N . ILE A 1 92 ? 7.655 -1.936 14.351 1.00 90.81 92 ILE A N 1
ATOM 734 C CA . ILE A 1 92 ? 8.876 -2.758 14.355 1.00 90.81 92 ILE A CA 1
ATOM 735 C C . ILE A 1 92 ? 8.923 -3.671 13.123 1.00 90.81 92 ILE A C 1
ATOM 737 O O . ILE A 1 92 ? 9.954 -3.754 12.462 1.00 90.81 92 ILE A O 1
ATOM 741 N N . VAL A 1 93 ? 7.805 -4.310 12.766 1.00 92.12 93 VAL A N 1
ATOM 742 C CA . VAL A 1 93 ? 7.716 -5.181 11.583 1.00 92.12 93 VAL A CA 1
ATOM 743 C C . VAL A 1 93 ? 8.020 -4.414 10.291 1.00 92.12 93 VAL A C 1
ATOM 745 O O . VAL A 1 93 ? 8.748 -4.929 9.444 1.00 92.12 93 VAL A O 1
ATOM 748 N N . ILE A 1 94 ? 7.528 -3.178 10.143 1.00 91.62 94 ILE A N 1
ATOM 749 C CA . ILE A 1 94 ? 7.825 -2.341 8.965 1.00 91.62 94 ILE A CA 1
ATOM 750 C C . ILE A 1 94 ? 9.314 -1.972 8.916 1.00 91.62 94 ILE A C 1
ATOM 752 O O . ILE A 1 94 ? 9.927 -2.044 7.852 1.00 91.62 94 ILE A O 1
ATOM 756 N N . ILE A 1 95 ? 9.917 -1.626 10.058 1.00 93.25 95 ILE A N 1
ATOM 757 C CA . ILE A 1 95 ? 11.356 -1.331 10.130 1.00 93.25 95 ILE A CA 1
ATOM 758 C C . ILE A 1 95 ? 12.174 -2.563 9.731 1.00 93.25 95 ILE A C 1
ATOM 760 O O . ILE A 1 95 ? 13.097 -2.451 8.928 1.00 93.25 95 ILE A O 1
ATOM 764 N N . ILE A 1 96 ? 11.818 -3.746 10.233 1.00 91.94 96 ILE A N 1
ATOM 765 C CA . ILE A 1 96 ? 12.490 -5.001 9.872 1.00 91.94 96 ILE A CA 1
ATOM 766 C C . ILE A 1 96 ? 12.366 -5.263 8.366 1.00 91.94 96 ILE A C 1
ATOM 768 O O . ILE A 1 96 ? 13.360 -5.595 7.725 1.00 91.94 96 ILE A O 1
ATOM 772 N N . ALA A 1 97 ? 11.185 -5.054 7.779 1.00 90.44 97 ALA A N 1
ATOM 773 C CA . ALA A 1 97 ? 10.975 -5.205 6.340 1.00 90.44 97 ALA A CA 1
ATOM 774 C C . ALA A 1 97 ? 11.901 -4.292 5.515 1.00 90.44 97 ALA A C 1
ATOM 776 O O . ALA A 1 97 ? 12.440 -4.719 4.490 1.00 90.44 97 ALA A O 1
ATOM 777 N N . TYR A 1 98 ? 12.120 -3.060 5.987 1.00 91.88 98 TYR A N 1
ATOM 778 C CA . TYR A 1 98 ? 13.039 -2.100 5.375 1.00 91.88 98 TYR A CA 1
ATOM 779 C C . TYR A 1 98 ? 14.511 -2.526 5.505 1.00 91.88 98 TYR A C 1
ATOM 781 O O . TYR A 1 98 ? 15.285 -2.419 4.555 1.00 91.88 98 TYR A O 1
ATOM 789 N N . VAL A 1 99 ? 14.906 -3.075 6.655 1.00 91.69 99 VAL A N 1
ATOM 790 C CA . VAL A 1 99 ? 16.264 -3.604 6.862 1.00 91.69 99 VAL A CA 1
ATOM 791 C C . VAL A 1 99 ? 16.523 -4.819 5.963 1.00 91.69 99 VAL A C 1
ATOM 793 O O . VAL A 1 99 ? 17.587 -4.904 5.352 1.00 91.69 99 VAL A O 1
ATOM 796 N N . ILE A 1 100 ? 15.553 -5.729 5.820 1.00 88.19 100 ILE A N 1
ATOM 797 C CA . ILE A 1 100 ? 15.679 -6.923 4.966 1.00 88.19 100 ILE A CA 1
ATOM 798 C C . ILE A 1 100 ? 15.977 -6.532 3.516 1.00 88.19 100 ILE A C 1
ATOM 800 O O . ILE A 1 100 ? 16.908 -7.074 2.920 1.00 88.19 100 ILE A O 1
ATOM 804 N N . ILE A 1 101 ? 15.233 -5.571 2.956 1.00 86.75 101 ILE A N 1
ATOM 805 C CA . ILE A 1 101 ? 15.437 -5.164 1.560 1.00 86.75 101 ILE A CA 1
ATOM 806 C C . ILE A 1 101 ? 16.738 -4.383 1.363 1.00 86.75 101 ILE A C 1
ATOM 808 O O . ILE A 1 101 ? 17.339 -4.477 0.301 1.00 86.75 101 ILE A O 1
ATOM 812 N N . LEU A 1 102 ? 17.222 -3.650 2.369 1.00 89.56 102 LEU A N 1
ATOM 813 C CA . LEU A 1 102 ? 18.477 -2.900 2.261 1.00 89.56 102 LEU A CA 1
ATOM 814 C C . LEU A 1 102 ? 19.707 -3.817 2.347 1.00 89.56 102 LEU A C 1
ATOM 816 O O . LEU A 1 102 ? 20.701 -3.599 1.657 1.00 89.56 102 LEU A O 1
ATOM 820 N N . TYR A 1 103 ? 19.625 -4.880 3.148 1.00 90.50 103 TYR A N 1
ATOM 821 C CA . TYR A 1 103 ? 20.725 -5.816 3.388 1.00 90.50 103 TYR A CA 1
ATOM 822 C C . TYR A 1 103 ? 20.562 -7.169 2.676 1.00 90.50 103 TYR A C 1
ATOM 824 O O . TYR A 1 103 ? 21.285 -8.110 3.002 1.00 90.50 103 TYR A O 1
ATOM 832 N N . TYR A 1 104 ? 19.678 -7.288 1.677 1.00 86.31 104 TYR A N 1
ATOM 833 C CA . TYR A 1 104 ? 19.404 -8.563 0.991 1.00 86.31 104 TYR A CA 1
ATOM 834 C C . TYR A 1 104 ? 20.671 -9.249 0.446 1.00 86.31 104 TYR A C 1
ATOM 836 O O . TYR A 1 104 ? 20.811 -10.466 0.571 1.00 86.31 104 TYR A O 1
ATOM 844 N N . LYS A 1 105 ? 21.635 -8.463 -0.067 1.00 83.00 105 LYS A N 1
ATOM 845 C CA . LYS A 1 105 ? 22.940 -8.961 -0.540 1.00 83.00 105 LYS A CA 1
ATOM 846 C C . LYS A 1 105 ? 23.769 -9.590 0.581 1.00 83.00 105 LYS A C 1
ATOM 848 O O . LYS A 1 105 ? 24.416 -10.601 0.358 1.00 83.00 105 LYS A O 1
ATOM 853 N N . LYS A 1 106 ? 23.737 -9.012 1.787 1.00 85.50 106 LYS A N 1
ATOM 854 C CA . LYS A 1 106 ? 24.470 -9.515 2.961 1.00 85.50 106 LYS A CA 1
ATOM 855 C C . LYS A 1 106 ? 23.845 -10.795 3.520 1.00 85.50 106 LYS A C 1
ATOM 857 O O . LYS A 1 106 ? 24.550 -11.622 4.082 1.00 85.50 106 LYS A O 1
ATOM 862 N N . PHE A 1 107 ? 22.533 -10.953 3.361 1.00 79.44 107 PHE A N 1
ATOM 863 C CA . PHE A 1 107 ? 21.793 -12.136 3.799 1.00 79.44 107 PHE A CA 1
ATOM 864 C C . PHE A 1 107 ? 21.757 -13.267 2.757 1.00 79.44 107 PHE A C 1
ATOM 866 O O . PHE A 1 107 ? 21.113 -14.281 3.006 1.00 79.44 107 PHE A O 1
ATOM 873 N N . ASN A 1 108 ? 22.430 -13.118 1.606 1.00 84.06 108 ASN A N 1
ATOM 874 C CA . ASN A 1 108 ? 22.413 -14.092 0.506 1.00 84.06 108 ASN A CA 1
ATOM 875 C C . ASN A 1 108 ? 20.996 -14.438 -0.002 1.00 84.06 108 ASN A C 1
ATOM 877 O O . ASN A 1 108 ? 20.752 -15.527 -0.520 1.00 84.06 108 ASN A O 1
ATOM 881 N N . ILE A 1 109 ? 20.048 -13.505 0.130 1.00 85.19 109 ILE A N 1
ATOM 882 C CA . ILE A 1 109 ? 18.664 -13.708 -0.303 1.00 85.19 109 ILE A CA 1
ATOM 883 C C . ILE A 1 109 ? 18.544 -13.267 -1.768 1.00 85.19 109 ILE A C 1
ATOM 885 O O . ILE A 1 109 ? 18.926 -12.137 -2.088 1.00 85.19 109 ILE A O 1
ATOM 889 N N . PRO A 1 110 ? 17.987 -14.094 -2.672 1.00 86.81 110 PRO A N 1
ATOM 890 C CA . PRO A 1 110 ? 17.761 -13.676 -4.048 1.00 86.81 110 PRO A CA 1
ATOM 891 C C . PRO A 1 110 ? 16.775 -12.501 -4.104 1.00 86.81 110 PRO A C 1
ATOM 893 O O . PRO A 1 110 ? 15.736 -12.502 -3.439 1.00 86.81 110 PRO A O 1
ATOM 896 N N . PHE A 1 111 ? 17.096 -11.500 -4.927 1.00 82.44 111 PHE A N 1
ATOM 897 C CA . PHE A 1 111 ? 16.352 -10.237 -5.027 1.00 82.44 111 PHE A CA 1
ATOM 898 C C . PHE A 1 111 ? 14.825 -10.403 -5.217 1.00 82.44 111 PHE A C 1
ATOM 900 O O . PHE A 1 111 ? 14.076 -9.731 -4.504 1.00 82.44 111 PHE A O 1
ATOM 907 N N . PRO A 1 112 ? 14.320 -11.326 -6.067 1.00 84.44 112 PRO A N 1
ATOM 908 C CA . PRO A 1 112 ? 12.876 -11.523 -6.234 1.00 84.44 112 PRO A CA 1
ATOM 909 C C . PRO A 1 112 ? 12.168 -12.018 -4.962 1.00 84.44 112 PRO A C 1
ATOM 911 O O . PRO A 1 112 ? 11.076 -11.551 -4.637 1.00 84.44 112 PRO A O 1
ATOM 914 N N . ILE A 1 113 ? 12.804 -12.924 -4.206 1.00 87.00 113 ILE A N 1
ATOM 915 C CA . ILE A 1 113 ? 12.273 -13.429 -2.929 1.00 87.00 113 ILE A CA 1
ATOM 916 C C . ILE A 1 113 ? 12.262 -12.312 -1.883 1.00 87.00 113 ILE A C 1
ATOM 918 O O . ILE A 1 113 ? 11.284 -12.171 -1.149 1.00 87.00 113 ILE A O 1
ATOM 922 N N . ALA A 1 114 ? 13.327 -11.504 -1.825 1.00 86.38 114 ALA A N 1
ATOM 923 C CA . ALA A 1 114 ? 13.429 -10.402 -0.873 1.00 86.38 114 ALA A CA 1
ATOM 924 C C . ALA A 1 114 ? 12.312 -9.367 -1.089 1.00 86.38 114 ALA A C 1
ATOM 926 O O . ALA A 1 114 ? 11.701 -8.908 -0.130 1.00 86.38 114 ALA A O 1
ATOM 927 N N . ILE A 1 115 ? 11.970 -9.050 -2.341 1.00 86.81 115 ILE A N 1
ATOM 928 C CA . ILE A 1 115 ? 10.848 -8.147 -2.635 1.00 86.81 115 ILE A CA 1
ATOM 929 C C . ILE A 1 115 ? 9.519 -8.748 -2.171 1.00 86.81 115 ILE A C 1
ATOM 931 O O . ILE A 1 115 ? 8.751 -8.065 -1.491 1.00 86.81 115 ILE A O 1
ATOM 935 N N . MET A 1 116 ? 9.243 -10.015 -2.502 1.00 88.19 116 MET A N 1
ATOM 936 C CA . MET A 1 116 ? 7.992 -10.660 -2.091 1.00 88.19 116 MET A CA 1
ATOM 937 C C . MET A 1 116 ? 7.835 -10.688 -0.569 1.00 88.19 116 MET A C 1
ATOM 939 O O . MET A 1 116 ? 6.771 -10.322 -0.064 1.00 88.19 116 MET A O 1
ATOM 943 N N . ILE A 1 117 ? 8.892 -11.061 0.163 1.00 89.62 117 ILE A N 1
ATOM 944 C CA . ILE A 1 117 ? 8.848 -11.109 1.627 1.00 89.62 117 ILE A CA 1
ATOM 945 C C . ILE A 1 117 ? 8.599 -9.710 2.200 1.00 89.62 117 ILE A C 1
ATOM 947 O O . ILE A 1 117 ? 7.724 -9.546 3.049 1.00 89.62 117 ILE A O 1
ATOM 951 N N . THR A 1 118 ? 9.288 -8.685 1.687 1.00 90.12 118 THR A N 1
ATOM 952 C CA . THR A 1 118 ? 9.152 -7.303 2.156 1.00 90.12 118 THR A CA 1
ATOM 953 C C . THR A 1 118 ? 7.742 -6.768 1.924 1.00 90.12 118 THR A C 1
ATOM 955 O O . THR A 1 118 ? 7.165 -6.189 2.843 1.00 90.12 118 THR A O 1
ATOM 958 N N . VAL A 1 119 ? 7.142 -6.992 0.751 1.00 90.06 119 VAL A N 1
ATOM 959 C CA . VAL A 1 119 ? 5.771 -6.532 0.459 1.00 90.06 119 VAL A CA 1
ATOM 960 C C . VAL A 1 119 ? 4.765 -7.171 1.417 1.00 90.06 119 VAL A C 1
ATOM 962 O O . VAL A 1 119 ? 3.930 -6.475 1.999 1.00 90.06 119 VAL A O 1
ATOM 965 N N . LEU A 1 120 ? 4.873 -8.480 1.644 1.00 91.56 120 LEU A N 1
ATOM 966 C CA . LEU A 1 120 ? 3.975 -9.216 2.534 1.00 91.56 120 LEU A CA 1
ATOM 967 C C . LEU A 1 120 ? 4.116 -8.735 3.989 1.00 91.56 120 LEU A C 1
ATOM 969 O O . LEU A 1 120 ? 3.121 -8.520 4.687 1.00 91.56 120 LEU A O 1
ATOM 973 N N . MET A 1 121 ? 5.351 -8.462 4.416 1.00 90.75 121 MET A N 1
ATOM 974 C CA . MET A 1 121 ? 5.666 -7.918 5.735 1.00 90.75 121 MET A CA 1
ATOM 975 C C . MET A 1 121 ? 5.132 -6.490 5.922 1.00 90.75 121 MET A C 1
ATOM 977 O O . MET A 1 121 ? 4.624 -6.166 6.994 1.00 90.75 121 MET A O 1
ATOM 981 N N . VAL A 1 122 ? 5.178 -5.644 4.886 1.00 91.38 122 VAL A N 1
ATOM 982 C CA . VAL A 1 122 ? 4.607 -4.285 4.907 1.00 91.38 122 VAL A CA 1
ATOM 983 C C . VAL A 1 122 ? 3.079 -4.328 4.987 1.00 91.38 122 VAL A C 1
ATOM 985 O O . VAL A 1 122 ? 2.490 -3.577 5.766 1.00 91.38 122 VAL A O 1
ATOM 988 N N . ILE A 1 123 ? 2.418 -5.231 4.257 1.00 91.19 123 ILE A N 1
ATOM 989 C CA . ILE A 1 123 ? 0.959 -5.414 4.347 1.00 91.19 123 ILE A CA 1
ATOM 990 C C . ILE A 1 123 ? 0.570 -5.845 5.768 1.00 91.19 123 ILE A C 1
ATOM 992 O O . ILE A 1 123 ? -0.304 -5.240 6.389 1.00 91.19 123 ILE A O 1
ATOM 996 N N . LEU A 1 124 ? 1.252 -6.840 6.339 1.00 90.94 124 LEU A N 1
ATOM 997 C CA . LEU A 1 124 ? 0.996 -7.258 7.719 1.00 90.94 124 LEU A CA 1
ATOM 998 C C . LEU A 1 124 ? 1.292 -6.127 8.716 1.00 90.94 124 LEU A C 1
ATOM 1000 O O . LEU A 1 124 ? 0.436 -5.792 9.536 1.00 90.94 124 LEU A O 1
ATOM 1004 N N . GLY A 1 125 ? 2.453 -5.483 8.607 1.00 89.50 125 GLY A N 1
ATOM 1005 C CA . GLY A 1 125 ? 2.885 -4.398 9.485 1.00 89.50 125 GLY A CA 1
ATOM 1006 C C . GLY A 1 125 ? 1.915 -3.218 9.497 1.00 89.50 125 GLY A C 1
ATOM 1007 O O . GLY A 1 125 ? 1.530 -2.757 10.569 1.00 89.50 125 GLY A O 1
ATOM 1008 N N . THR A 1 126 ? 1.432 -2.785 8.331 1.00 90.50 126 THR A N 1
ATOM 1009 C CA . THR A 1 126 ? 0.446 -1.697 8.219 1.00 90.50 126 THR A CA 1
ATOM 1010 C C . THR A 1 126 ? -0.892 -2.071 8.858 1.00 90.50 126 THR A C 1
ATOM 1012 O O . THR A 1 126 ? -1.436 -1.272 9.623 1.00 90.50 126 THR A O 1
ATOM 1015 N N . THR A 1 127 ? -1.401 -3.298 8.668 1.00 87.56 127 THR A N 1
ATOM 1016 C CA . THR A 1 127 ? -2.637 -3.726 9.355 1.00 87.56 127 THR A CA 1
ATOM 1017 C C . THR A 1 127 ? -2.494 -3.736 10.881 1.00 87.56 127 THR A C 1
ATOM 1019 O O . THR A 1 127 ? -3.432 -3.355 11.589 1.00 87.56 127 THR A O 1
ATOM 1022 N N . LEU A 1 128 ? -1.340 -4.161 11.411 1.00 86.69 128 LEU A N 1
ATOM 1023 C CA . LEU A 1 128 ? -1.054 -4.134 12.848 1.00 86.69 128 LEU A CA 1
ATOM 1024 C C . LEU A 1 128 ? -0.892 -2.701 13.367 1.00 86.69 128 LEU A C 1
ATOM 1026 O O . LEU A 1 128 ? -1.427 -2.374 14.431 1.00 86.69 128 LEU A O 1
ATOM 1030 N N . LEU A 1 129 ? -0.219 -1.845 12.596 1.00 86.06 129 LEU A N 1
ATOM 1031 C CA . LEU A 1 129 ? -0.020 -0.435 12.909 1.00 86.06 129 LEU A CA 1
ATOM 1032 C C . LEU A 1 129 ? -1.372 0.265 13.048 1.00 86.06 129 LEU A C 1
ATOM 1034 O O . LEU A 1 129 ? -1.648 0.817 14.110 1.00 86.06 129 LEU A O 1
ATOM 1038 N N . PHE A 1 130 ? -2.268 0.162 12.063 1.00 83.06 130 PHE A N 1
ATOM 1039 C CA . PHE A 1 130 ? -3.601 0.765 12.171 1.00 83.06 130 PHE A CA 1
ATOM 1040 C C . PHE A 1 130 ? -4.401 0.189 13.345 1.00 83.06 130 PHE A C 1
ATOM 1042 O O . PHE A 1 130 ? -4.999 0.943 14.109 1.00 83.06 130 PHE A O 1
ATOM 1049 N N . LYS A 1 131 ? -4.347 -1.128 13.592 1.00 77.94 131 LYS A N 1
ATOM 1050 C CA . LYS A 1 131 ? -5.041 -1.740 14.741 1.00 77.94 131 LYS A CA 1
ATOM 1051 C C . LYS A 1 131 ? -4.586 -1.189 16.100 1.00 77.94 131 LYS A C 1
ATOM 1053 O O . LYS A 1 131 ? -5.416 -1.110 17.009 1.00 77.94 131 LYS A O 1
ATOM 1058 N N . GLY A 1 132 ? -3.312 -0.835 16.268 1.00 75.88 132 GLY A N 1
ATOM 1059 C CA . GLY A 1 132 ? -2.769 -0.447 17.573 1.00 75.88 132 GLY A CA 1
ATOM 1060 C C . GLY A 1 132 ? -2.331 1.009 17.717 1.00 75.88 132 GLY A C 1
ATOM 1061 O O . GLY A 1 132 ? -2.702 1.650 18.695 1.00 75.88 132 GLY A O 1
ATOM 1062 N N . PHE A 1 133 ? -1.578 1.549 16.760 1.00 72.88 133 PHE A N 1
ATOM 1063 C CA . PHE A 1 133 ? -1.017 2.905 16.816 1.00 72.88 133 PHE A CA 1
ATOM 1064 C C . PHE A 1 133 ? -2.112 3.967 16.760 1.00 72.88 133 PHE A C 1
ATOM 1066 O O . PHE A 1 133 ? -2.123 4.906 17.550 1.00 72.88 133 PHE A O 1
ATOM 1073 N N . PHE A 1 134 ? -3.080 3.784 15.868 1.00 71.44 134 PHE A N 1
ATOM 1074 C CA . PHE A 1 134 ? -4.178 4.728 15.734 1.00 71.44 134 PHE A CA 1
ATOM 1075 C C . PHE A 1 134 ? -5.107 4.678 16.952 1.00 71.44 134 PHE A C 1
ATOM 1077 O O . PHE A 1 134 ? -5.519 5.715 17.460 1.00 71.44 134 PHE A O 1
ATOM 1084 N N . THR A 1 135 ? -5.339 3.480 17.502 1.00 68.69 135 THR A N 1
ATOM 1085 C CA . THR A 1 135 ? -6.046 3.314 18.780 1.00 68.69 135 THR A CA 1
ATOM 1086 C C . THR A 1 135 ? -5.304 4.022 19.916 1.00 68.69 135 THR A C 1
ATOM 1088 O O . THR A 1 135 ? -5.937 4.724 20.687 1.00 68.69 135 THR A O 1
ATOM 1091 N N . PHE A 1 136 ? -3.971 3.925 19.986 1.00 70.25 136 PHE A N 1
ATOM 1092 C CA . PHE A 1 136 ? -3.165 4.637 20.986 1.00 70.25 136 PHE A CA 1
ATOM 1093 C C . PHE A 1 136 ? -3.276 6.158 20.871 1.00 70.25 136 PHE A C 1
ATOM 1095 O O . PHE A 1 136 ? -3.454 6.837 21.881 1.00 70.25 136 PHE A O 1
ATOM 1102 N N . ILE A 1 137 ? -3.183 6.694 19.651 1.00 71.50 137 ILE A N 1
ATOM 1103 C CA . ILE A 1 137 ? -3.300 8.135 19.412 1.00 71.50 137 ILE A CA 1
ATOM 1104 C C . ILE A 1 137 ? -4.688 8.627 19.816 1.00 71.50 137 ILE A C 1
ATOM 1106 O O . ILE A 1 137 ? -4.801 9.609 20.542 1.00 71.50 137 ILE A O 1
ATOM 1110 N N . VAL A 1 138 ? -5.733 7.890 19.435 1.00 70.69 138 VAL A N 1
ATOM 1111 C CA . VAL A 1 138 ? -7.120 8.195 19.790 1.00 70.69 138 VAL A CA 1
ATOM 1112 C C . VAL A 1 138 ? -7.317 8.137 21.306 1.00 70.69 138 VAL A C 1
ATOM 1114 O O . VAL A 1 138 ? -7.872 9.074 21.870 1.00 70.69 138 VAL A O 1
ATOM 1117 N N . SER A 1 139 ? -6.808 7.108 21.989 1.00 66.12 139 SER A N 1
ATOM 1118 C CA . SER A 1 139 ? -6.877 7.007 23.453 1.00 66.12 139 SER A CA 1
ATOM 1119 C C . SER A 1 139 ? -6.148 8.158 24.141 1.00 66.12 139 SER A C 1
ATOM 1121 O O . SER A 1 139 ? -6.695 8.756 25.057 1.00 66.12 139 SER A O 1
ATOM 1123 N N . LYS A 1 140 ? -4.970 8.560 23.652 1.00 68.50 140 LYS A N 1
ATOM 1124 C CA . LYS A 1 140 ? -4.223 9.697 24.207 1.00 68.50 140 LYS A CA 1
ATOM 1125 C C . LYS A 1 140 ? -4.930 11.039 23.982 1.00 68.50 140 LYS A C 1
ATOM 1127 O O . LYS A 1 140 ? -4.825 11.927 24.827 1.00 68.50 140 LYS A O 1
ATOM 1132 N N . LEU A 1 141 ? -5.662 11.188 22.874 1.00 67.88 141 LEU A N 1
ATOM 1133 C CA . LEU A 1 141 ? -6.531 12.345 22.633 1.00 67.88 141 LEU A CA 1
ATOM 1134 C C . LEU A 1 141 ? -7.752 12.354 23.567 1.00 67.88 141 LEU A C 1
ATOM 1136 O O . LEU A 1 141 ? -8.150 13.427 24.011 1.00 67.88 141 LEU A O 1
ATOM 1140 N N . ILE A 1 142 ? -8.317 11.183 23.882 1.00 65.69 142 ILE A N 1
ATOM 1141 C CA . ILE A 1 142 ? -9.435 11.033 24.831 1.00 65.69 142 ILE A CA 1
ATOM 1142 C C . ILE A 1 142 ? -8.979 11.297 26.274 1.00 65.69 142 ILE A C 1
ATOM 1144 O O . ILE A 1 142 ? -9.669 11.990 27.019 1.00 65.69 142 ILE A O 1
ATOM 1148 N N . ASP A 1 143 ? -7.811 10.783 26.666 1.00 64.12 143 ASP A N 1
ATOM 1149 C CA . ASP A 1 143 ? -7.278 10.891 28.029 1.00 64.12 143 ASP A CA 1
ATOM 1150 C C . ASP A 1 143 ? -6.814 12.320 28.370 1.00 64.12 143 ASP A C 1
ATOM 1152 O O . ASP A 1 143 ? -6.784 12.714 29.540 1.00 64.12 143 ASP A O 1
ATOM 1156 N N . ASN A 1 144 ? -6.485 13.138 27.363 1.00 67.81 144 ASN A N 1
ATOM 1157 C CA . ASN A 1 144 ? -6.098 14.529 27.570 1.00 67.81 144 ASN A CA 1
ATOM 1158 C C . ASN A 1 144 ? -7.322 15.425 27.832 1.00 67.81 144 ASN A C 1
ATOM 1160 O O . ASN A 1 144 ? -7.852 16.083 26.930 1.00 67.81 144 ASN A O 1
ATOM 1164 N N . LYS A 1 145 ? -7.731 15.504 29.105 1.00 62.91 145 LYS A N 1
ATOM 1165 C CA . LYS A 1 145 ? -8.862 16.333 29.554 1.00 62.91 145 LYS A CA 1
ATOM 1166 C C . LYS A 1 145 ? -8.721 17.812 29.160 1.00 62.91 145 LYS A C 1
ATOM 1168 O O . LYS A 1 145 ? -9.720 18.444 28.841 1.00 62.91 145 LYS A O 1
ATOM 1173 N N . ASN A 1 146 ? -7.503 18.350 29.075 1.00 63.62 146 ASN A N 1
ATOM 1174 C CA . ASN A 1 146 ? -7.286 19.742 28.657 1.00 63.62 146 ASN A CA 1
ATOM 1175 C C . ASN A 1 146 ? -7.602 20.001 27.176 1.00 63.62 146 ASN A C 1
ATOM 1177 O O . ASN A 1 146 ? -7.844 21.149 26.812 1.00 63.62 146 ASN A O 1
ATOM 1181 N N . PHE A 1 147 ? -7.573 18.973 26.321 1.00 63.50 147 PHE A N 1
ATOM 1182 C CA . PHE A 1 147 ? -7.941 19.081 24.906 1.00 63.50 147 PHE A CA 1
ATOM 1183 C C . PHE A 1 147 ? -9.427 18.778 24.697 1.00 63.50 147 PHE A C 1
ATOM 1185 O O . PHE A 1 147 ? -10.113 19.523 24.003 1.00 63.50 147 PHE A O 1
ATOM 1192 N N . LEU A 1 148 ? -9.939 17.733 25.356 1.00 61.75 148 LEU A N 1
ATOM 1193 C CA . LEU A 1 148 ? -11.330 17.299 25.218 1.00 61.75 148 LEU A CA 1
ATOM 1194 C C . LEU A 1 148 ? -12.331 18.318 25.792 1.00 61.75 148 LEU A C 1
ATOM 1196 O O . LEU A 1 148 ? -13.402 18.508 25.226 1.00 61.75 148 LEU A O 1
ATOM 1200 N N . TYR A 1 149 ? -11.969 18.991 26.891 1.00 61.56 149 TYR A N 1
ATOM 1201 C CA . TYR A 1 149 ? -12.820 19.972 27.578 1.00 61.56 149 TYR A CA 1
ATOM 1202 C C . TYR A 1 149 ? -12.500 21.430 27.208 1.00 61.56 149 TYR A C 1
ATOM 1204 O O . TYR A 1 149 ? -12.973 22.358 27.866 1.00 61.56 149 TYR A O 1
ATOM 1212 N N . LYS A 1 150 ? -11.700 21.673 26.158 1.00 58.31 150 LYS A N 1
ATOM 1213 C CA . LYS A 1 150 ? -11.358 23.038 25.740 1.00 58.31 150 LYS A CA 1
ATOM 1214 C C . LYS A 1 150 ? -12.504 23.658 24.928 1.00 58.31 150 LYS A C 1
ATOM 1216 O O . LYS A 1 150 ? -12.576 23.505 23.711 1.00 58.31 150 LYS A O 1
ATOM 1221 N N . GLY A 1 151 ? -13.387 24.383 25.612 1.00 64.88 151 GLY A N 1
ATOM 1222 C CA . GLY A 1 151 ? -14.454 25.194 25.010 1.00 64.88 151 GLY A CA 1
ATOM 1223 C C . GLY A 1 151 ? -15.853 24.570 25.084 1.00 64.88 151 GLY A C 1
ATOM 1224 O O . GLY A 1 151 ? -16.078 23.595 25.790 1.00 64.88 151 GLY A O 1
ATOM 1225 N N . THR A 1 152 ? -16.813 25.146 24.354 1.00 64.56 152 THR A N 1
ATOM 1226 C CA . THR A 1 152 ? -18.247 24.785 24.393 1.00 64.56 152 THR A CA 1
ATOM 1227 C C . THR A 1 152 ? -18.634 23.609 23.481 1.00 64.56 152 THR A C 1
ATOM 1229 O O . THR A 1 152 ? -19.721 23.060 23.623 1.00 64.56 152 THR A O 1
ATOM 1232 N N . ASN A 1 153 ? -17.742 23.163 22.584 1.00 66.50 153 ASN A N 1
ATOM 1233 C CA . ASN A 1 153 ? -18.000 22.113 21.580 1.00 66.50 153 ASN A CA 1
ATOM 1234 C C . ASN A 1 153 ? -17.511 20.702 21.982 1.00 66.50 153 ASN A C 1
ATOM 1236 O O . ASN A 1 153 ? -17.203 19.871 21.124 1.00 66.50 153 ASN A O 1
ATOM 1240 N N . VAL A 1 154 ? -17.462 20.398 23.283 1.00 72.25 154 VAL A N 1
ATOM 1241 C CA . VAL A 1 154 ? -17.026 19.094 23.838 1.00 72.25 154 VAL A CA 1
ATOM 1242 C C . VAL A 1 154 ? -17.785 17.907 23.222 1.00 72.25 154 VAL A C 1
ATOM 1244 O O . VAL A 1 154 ? -17.211 16.840 22.990 1.00 72.25 154 VAL A O 1
ATOM 1247 N N . LEU A 1 155 ? -19.066 18.091 22.893 1.00 71.44 155 LEU A N 1
ATOM 1248 C CA . LEU A 1 155 ? -19.892 17.064 22.254 1.00 71.44 155 LEU A CA 1
ATOM 1249 C C . LEU A 1 155 ? -19.424 16.743 20.821 1.00 71.44 155 LEU A C 1
ATOM 1251 O O . LEU A 1 155 ? -19.369 15.578 20.425 1.00 71.44 155 LEU A O 1
ATOM 1255 N N . SER A 1 156 ? -19.026 17.762 20.057 1.00 74.19 156 SER A N 1
ATOM 1256 C CA . SER A 1 156 ? -18.553 17.613 18.676 1.00 74.19 156 SER A CA 1
ATOM 1257 C C . SER A 1 156 ? -17.207 16.890 18.608 1.00 74.19 156 SER A C 1
ATOM 1259 O O . SER A 1 156 ? -17.040 15.984 17.790 1.00 74.19 156 SER A O 1
ATOM 1261 N N . TYR A 1 157 ? -16.266 17.229 19.496 1.00 72.94 157 TYR A N 1
ATOM 1262 C CA . TYR A 1 157 ? -14.959 16.566 19.550 1.00 72.94 157 TYR A CA 1
ATOM 1263 C C . TYR A 1 157 ? -15.077 15.085 19.909 1.00 72.94 157 TYR A C 1
ATOM 1265 O O . TYR A 1 157 ? -14.485 14.245 19.229 1.00 72.94 157 TYR A O 1
ATOM 1273 N N . ASN A 1 158 ? -15.896 14.751 20.910 1.00 73.06 158 ASN A N 1
ATOM 1274 C CA . ASN A 1 158 ? -16.165 13.359 21.262 1.00 73.06 158 ASN A CA 1
ATOM 1275 C C . ASN A 1 158 ? -16.751 12.581 20.074 1.00 73.06 158 ASN A C 1
ATOM 1277 O O . ASN A 1 158 ? -16.243 11.514 19.734 1.00 73.06 158 ASN A O 1
ATOM 1281 N N . ASN A 1 159 ? -17.747 13.139 19.378 1.00 77.00 159 ASN A N 1
ATOM 1282 C CA . ASN A 1 159 ? -18.354 12.495 18.208 1.00 77.00 159 ASN A CA 1
ATOM 1283 C C . ASN A 1 159 ? -17.347 12.212 17.081 1.00 77.00 159 ASN A C 1
ATOM 1285 O O . ASN A 1 159 ? -17.378 11.133 16.486 1.00 77.00 159 ASN A O 1
ATOM 1289 N N . ILE A 1 160 ? -16.441 13.149 16.787 1.00 78.88 160 ILE A N 1
ATOM 1290 C CA . ILE A 1 160 ? -15.402 12.961 15.761 1.00 78.88 160 ILE A CA 1
ATOM 1291 C C . ILE A 1 160 ? -14.439 11.843 16.172 1.00 78.88 160 ILE A C 1
ATOM 1293 O O . ILE A 1 160 ? -14.151 10.950 15.378 1.00 78.88 160 ILE A O 1
ATOM 1297 N N . ILE A 1 161 ? -13.984 11.855 17.423 1.00 76.31 161 ILE A N 1
ATOM 1298 C CA . ILE A 1 161 ? -13.055 10.862 17.968 1.00 76.31 161 ILE A CA 1
ATOM 1299 C C . ILE A 1 161 ? -13.663 9.448 17.935 1.00 76.31 161 ILE A C 1
ATOM 1301 O O . ILE A 1 161 ? -12.982 8.501 17.535 1.00 76.31 161 ILE A O 1
ATOM 1305 N N . PHE A 1 162 ? -14.948 9.296 18.275 1.00 71.75 162 PHE A N 1
ATOM 1306 C CA . PHE A 1 162 ? -15.648 8.008 18.182 1.00 71.75 162 PHE A CA 1
ATOM 1307 C C . PHE A 1 162 ? -15.756 7.509 16.735 1.00 71.75 162 PHE A C 1
ATOM 1309 O O . PHE A 1 162 ? -15.398 6.364 16.459 1.00 71.75 162 PHE A O 1
ATOM 1316 N N . ARG A 1 163 ? -16.137 8.375 15.786 1.00 76.31 163 ARG A N 1
ATOM 1317 C CA . ARG A 1 163 ? -16.206 8.013 14.356 1.00 76.31 163 ARG A CA 1
ATOM 1318 C C . ARG A 1 163 ? -14.847 7.599 13.795 1.00 76.31 163 ARG A C 1
ATOM 1320 O O . ARG A 1 163 ? -14.753 6.638 13.038 1.00 76.31 163 ARG A O 1
ATOM 1327 N N . ILE A 1 164 ? -13.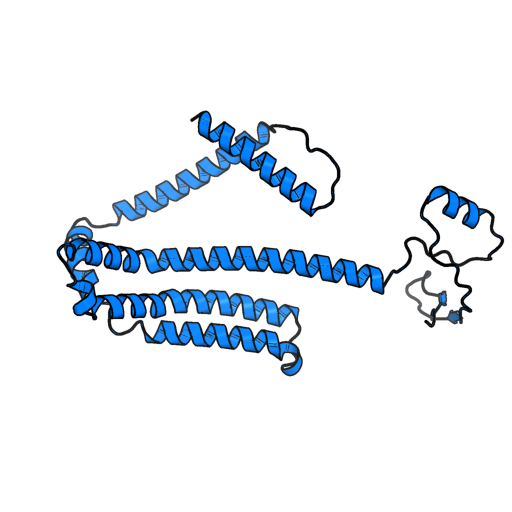789 8.309 14.177 1.00 73.06 164 ILE A N 1
ATOM 1328 C CA . ILE A 1 164 ? -12.409 8.001 13.790 1.00 73.06 164 ILE A CA 1
ATOM 1329 C C . ILE A 1 164 ? -11.988 6.623 14.327 1.00 73.06 164 ILE A C 1
ATOM 1331 O O . ILE A 1 164 ? -11.389 5.831 13.598 1.00 73.06 164 ILE A O 1
ATOM 1335 N N . ARG A 1 165 ? -12.342 6.303 15.577 1.00 73.56 165 ARG A N 1
ATOM 1336 C CA . ARG A 1 165 ? -12.061 5.002 16.199 1.00 73.56 165 ARG A CA 1
ATOM 1337 C C . ARG A 1 165 ? -12.740 3.846 15.465 1.00 73.56 165 ARG A C 1
ATOM 1339 O O . ARG A 1 165 ? -12.095 2.824 15.226 1.00 73.56 165 ARG A O 1
ATOM 1346 N N . ASP A 1 166 ? -14.002 4.017 15.089 1.00 71.12 166 ASP A N 1
ATOM 1347 C CA . ASP A 1 166 ? -14.791 2.970 14.434 1.00 71.12 166 ASP A CA 1
ATOM 1348 C C . ASP A 1 166 ? -14.378 2.781 12.963 1.00 71.12 166 ASP A C 1
ATOM 1350 O O . ASP A 1 166 ? -14.275 1.649 12.481 1.00 71.12 166 ASP A O 1
ATOM 1354 N N . ASN A 1 167 ? -13.996 3.867 12.281 1.00 81.44 167 ASN A N 1
ATOM 1355 C CA . ASN A 1 167 ? -13.529 3.842 10.891 1.00 81.44 167 ASN A CA 1
ATOM 1356 C C . ASN A 1 167 ? -12.054 3.450 10.722 1.00 81.44 167 ASN A C 1
ATOM 1358 O O . ASN A 1 167 ? -11.594 3.255 9.597 1.00 81.44 167 ASN A O 1
ATOM 1362 N N . ASN A 1 168 ? -11.300 3.283 11.809 1.00 79.62 168 ASN A N 1
ATOM 1363 C CA . ASN A 1 168 ? -9.869 2.977 11.761 1.00 79.62 168 ASN A CA 1
ATOM 1364 C C . ASN A 1 168 ? -9.541 1.706 10.942 1.00 79.62 168 ASN A C 1
ATOM 1366 O O . ASN A 1 168 ? -8.555 1.658 10.209 1.00 79.62 168 ASN A O 1
ATOM 1370 N N . LYS A 1 169 ? -10.400 0.676 10.997 1.00 80.00 169 LYS A N 1
ATOM 1371 C CA . LYS A 1 169 ? -10.223 -0.540 10.176 1.00 80.00 169 LYS A CA 1
ATOM 1372 C C . LYS A 1 169 ? -10.289 -0.237 8.676 1.00 80.00 169 LYS A C 1
ATOM 1374 O O . LYS A 1 169 ? -9.470 -0.754 7.921 1.00 80.00 169 LYS A O 1
ATOM 1379 N N . VAL A 1 170 ? -11.248 0.594 8.270 1.00 85.94 170 VAL A N 1
ATOM 1380 C CA . VAL A 1 170 ? -11.439 1.009 6.873 1.00 85.94 170 VAL A CA 1
ATOM 1381 C C . VAL A 1 170 ? -10.279 1.900 6.434 1.00 85.94 170 VAL A C 1
ATOM 1383 O O . VAL A 1 170 ? -9.716 1.693 5.363 1.00 85.94 170 VAL A O 1
ATOM 1386 N N . LEU A 1 171 ? -9.841 2.821 7.297 1.00 85.50 171 LEU A N 1
ATOM 1387 C CA . LEU A 1 171 ? -8.689 3.683 7.030 1.00 85.50 171 LEU A CA 1
ATOM 1388 C C . LEU A 1 171 ? -7.409 2.870 6.774 1.00 85.50 171 LEU A C 1
ATOM 1390 O O . LEU A 1 171 ? -6.673 3.166 5.835 1.00 85.50 171 LEU A O 1
ATOM 1394 N N . GLY A 1 172 ? -7.179 1.804 7.546 1.00 87.38 172 GLY A N 1
ATOM 1395 C CA . GLY A 1 172 ? -6.049 0.902 7.323 1.00 87.38 172 GLY A CA 1
ATOM 1396 C C . GLY A 1 172 ? -6.110 0.159 5.987 1.00 87.38 172 GLY A C 1
ATOM 1397 O O . GLY A 1 172 ? -5.086 0.007 5.325 1.00 87.38 172 GLY A O 1
ATOM 1398 N N . GLN A 1 173 ? -7.300 -0.259 5.546 1.00 89.44 173 GLN A N 1
ATOM 1399 C CA . GLN A 1 173 ? -7.478 -0.876 4.225 1.00 89.44 173 GLN A CA 1
ATOM 1400 C C . GLN A 1 173 ? -7.195 0.115 3.091 1.00 89.44 173 GLN A C 1
ATOM 1402 O O . GLN A 1 173 ? -6.510 -0.237 2.131 1.00 89.44 173 GLN A O 1
ATOM 1407 N N . ILE A 1 174 ? -7.661 1.360 3.222 1.00 91.81 174 ILE A N 1
ATOM 1408 C CA . ILE A 1 174 ? -7.391 2.428 2.251 1.00 91.81 174 ILE A CA 1
ATOM 1409 C C . ILE A 1 174 ? -5.887 2.700 2.162 1.00 91.81 174 ILE A C 1
ATOM 1411 O O . ILE A 1 174 ? -5.346 2.792 1.062 1.00 91.81 174 ILE A O 1
ATOM 1415 N N . ALA A 1 175 ? -5.194 2.772 3.301 1.00 91.12 175 ALA A N 1
ATOM 1416 C CA . ALA A 1 175 ? -3.750 2.980 3.324 1.00 91.12 175 ALA A CA 1
ATOM 1417 C C . ALA A 1 175 ? -2.995 1.868 2.579 1.00 91.12 175 ALA A C 1
ATOM 1419 O O . ALA A 1 175 ? -2.147 2.168 1.743 1.00 91.12 175 ALA A O 1
ATOM 1420 N N . ILE A 1 176 ? -3.349 0.598 2.807 1.00 92.19 176 ILE A N 1
ATOM 1421 C CA . ILE A 1 176 ? -2.750 -0.546 2.097 1.00 92.19 176 ILE A CA 1
ATOM 1422 C C . ILE A 1 176 ? -2.988 -0.446 0.590 1.00 92.19 176 ILE A C 1
ATOM 1424 O O . ILE A 1 176 ? -2.077 -0.707 -0.193 1.00 92.19 176 ILE A O 1
ATOM 1428 N N . LEU A 1 177 ? -4.190 -0.044 0.177 1.00 92.69 177 LEU A N 1
ATOM 1429 C CA . LEU A 1 177 ? -4.546 0.095 -1.232 1.00 92.69 177 LEU A CA 1
ATOM 1430 C C . LEU A 1 177 ? -3.730 1.204 -1.915 1.00 92.69 177 LEU A C 1
ATOM 1432 O O . LEU A 1 177 ? -3.204 0.992 -3.007 1.00 92.69 177 LEU A O 1
ATOM 1436 N N . ILE A 1 178 ? -3.548 2.347 -1.244 1.00 93.25 178 ILE A N 1
ATOM 1437 C CA . ILE A 1 178 ? -2.699 3.447 -1.727 1.00 93.25 178 ILE A CA 1
ATOM 1438 C C . ILE A 1 178 ? -1.237 3.000 -1.815 1.00 93.25 178 ILE A C 1
ATOM 1440 O O . ILE A 1 178 ? -0.596 3.221 -2.842 1.00 93.25 178 ILE A O 1
ATOM 1444 N N . THR A 1 179 ? -0.710 2.342 -0.778 1.00 92.12 179 THR A N 1
ATOM 1445 C CA . THR A 1 179 ? 0.664 1.822 -0.785 1.00 92.12 179 THR A CA 1
ATOM 1446 C C . THR A 1 179 ? 0.867 0.813 -1.912 1.00 92.12 179 THR A C 1
ATOM 1448 O O . THR A 1 179 ? 1.839 0.931 -2.645 1.00 92.12 179 THR A O 1
ATOM 1451 N N . CYS A 1 180 ? -0.060 -0.126 -2.112 1.00 92.31 180 CYS A N 1
ATOM 1452 C CA . CYS A 1 180 ? 0.005 -1.112 -3.192 1.00 92.31 180 CYS A CA 1
ATOM 1453 C C . CYS A 1 180 ? 0.043 -0.444 -4.575 1.00 92.31 180 CYS A C 1
ATOM 1455 O O . CYS A 1 180 ? 0.912 -0.750 -5.393 1.00 92.31 180 CYS A O 1
ATOM 1457 N N . CYS A 1 181 ? -0.850 0.523 -4.808 1.00 93.44 181 CYS A N 1
ATOM 1458 C CA . CYS A 1 181 ? -0.888 1.293 -6.049 1.00 93.44 181 CYS A CA 1
ATOM 1459 C C . CYS A 1 181 ? 0.437 2.035 -6.292 1.00 93.44 181 CYS A C 1
ATOM 1461 O O . CYS A 1 181 ? 1.028 1.930 -7.369 1.00 93.44 181 CYS A O 1
ATOM 1463 N N . LEU A 1 182 ? 0.953 2.714 -5.263 1.00 92.31 182 LEU A N 1
ATOM 1464 C CA . LEU A 1 182 ? 2.212 3.450 -5.333 1.00 92.31 182 LEU A CA 1
ATOM 1465 C C . LEU A 1 182 ? 3.403 2.521 -5.605 1.00 92.31 182 LEU A C 1
ATOM 1467 O O . LEU A 1 182 ? 4.209 2.802 -6.490 1.00 92.31 182 LEU A O 1
ATOM 1471 N N . THR A 1 183 ? 3.507 1.399 -4.891 1.00 91.44 183 THR A N 1
ATOM 1472 C CA . THR A 1 183 ? 4.577 0.415 -5.092 1.00 91.44 183 THR A CA 1
ATOM 1473 C C . THR A 1 183 ? 4.531 -0.160 -6.503 1.00 91.44 183 THR A C 1
ATOM 1475 O O . THR A 1 183 ? 5.564 -0.199 -7.166 1.00 91.44 183 THR A O 1
ATOM 1478 N N . SER A 1 184 ? 3.351 -0.537 -7.004 1.00 90.50 184 SER A N 1
ATOM 1479 C CA . SER A 1 184 ? 3.202 -1.047 -8.370 1.00 90.50 184 SER A CA 1
ATOM 1480 C C . SER A 1 184 ? 3.655 -0.025 -9.417 1.00 90.50 184 SER A C 1
ATOM 1482 O O . SER A 1 184 ? 4.342 -0.390 -10.371 1.00 90.50 184 SER A O 1
ATOM 1484 N N . ALA A 1 185 ? 3.311 1.254 -9.239 1.00 90.94 185 ALA A N 1
ATOM 1485 C CA . ALA A 1 185 ? 3.732 2.319 -10.146 1.00 90.94 185 ALA A CA 1
ATOM 1486 C C . ALA A 1 185 ? 5.255 2.533 -10.117 1.00 90.94 185 ALA A C 1
ATOM 1488 O O . ALA A 1 185 ? 5.889 2.607 -11.170 1.00 90.94 185 ALA A O 1
ATOM 1489 N N . ILE A 1 186 ? 5.858 2.575 -8.923 1.00 90.69 186 ILE A N 1
ATOM 1490 C CA . ILE A 1 186 ? 7.310 2.734 -8.757 1.00 90.69 186 ILE A CA 1
ATOM 1491 C C . ILE A 1 186 ? 8.054 1.557 -9.391 1.00 90.69 186 ILE A C 1
ATOM 1493 O O . ILE A 1 186 ? 9.015 1.779 -10.127 1.00 90.69 186 ILE A O 1
ATOM 1497 N N . VAL A 1 187 ? 7.605 0.320 -9.154 1.00 89.19 187 VAL A N 1
ATOM 1498 C CA . VAL A 1 187 ? 8.214 -0.891 -9.729 1.00 89.19 187 VAL A CA 1
ATOM 1499 C C . VAL A 1 187 ? 8.127 -0.874 -11.254 1.00 89.19 187 VAL A C 1
ATOM 1501 O O . VAL A 1 187 ? 9.118 -1.164 -11.917 1.00 89.19 187 VAL A O 1
ATOM 1504 N N . ALA A 1 188 ? 6.994 -0.472 -11.834 1.00 88.81 188 ALA A N 1
ATOM 1505 C CA . ALA A 1 188 ? 6.859 -0.369 -13.287 1.00 88.81 188 ALA A CA 1
ATOM 1506 C C . ALA A 1 188 ? 7.834 0.660 -13.889 1.00 88.81 188 ALA A C 1
ATOM 1508 O O . ALA A 1 188 ? 8.516 0.371 -14.874 1.00 88.81 188 ALA A O 1
ATOM 1509 N N . ILE A 1 189 ? 7.943 1.844 -13.274 1.00 88.12 189 ILE A N 1
ATOM 1510 C CA . ILE A 1 189 ? 8.839 2.914 -13.739 1.00 88.12 189 ILE A CA 1
ATOM 1511 C C . ILE A 1 189 ? 10.309 2.499 -13.602 1.00 88.12 189 ILE A C 1
ATOM 1513 O O . ILE A 1 189 ? 11.080 2.671 -14.544 1.00 88.12 189 ILE A O 1
ATOM 1517 N N . THR A 1 190 ? 10.694 1.930 -12.458 1.00 88.50 190 THR A N 1
ATOM 1518 C CA . THR A 1 190 ? 12.074 1.478 -12.208 1.00 88.50 190 THR A CA 1
ATOM 1519 C C . THR A 1 190 ? 12.463 0.296 -13.084 1.00 88.50 190 THR A C 1
ATOM 1521 O O . THR A 1 190 ? 13.564 0.272 -13.619 1.00 88.50 190 THR A O 1
ATOM 1524 N N . THR A 1 191 ? 11.558 -0.653 -13.319 1.00 86.81 191 THR A N 1
ATOM 1525 C CA . THR A 1 191 ? 11.823 -1.761 -14.250 1.00 86.81 191 THR A CA 1
ATOM 1526 C C . THR A 1 191 ? 12.030 -1.230 -15.666 1.00 86.81 191 THR A C 1
ATOM 1528 O O . THR A 1 191 ? 12.983 -1.625 -16.332 1.00 86.81 191 THR A O 1
ATOM 1531 N N . LYS A 1 192 ? 11.206 -0.273 -16.121 1.00 85.69 192 LYS A N 1
ATOM 1532 C CA . LYS A 1 192 ? 11.401 0.376 -17.425 1.00 85.69 192 LYS A CA 1
ATOM 1533 C C . LYS A 1 192 ? 12.768 1.058 -17.511 1.00 85.69 192 LYS A C 1
ATOM 1535 O O . LYS A 1 192 ? 13.464 0.865 -18.502 1.00 85.69 192 LYS A O 1
ATOM 1540 N N . SER A 1 193 ? 13.156 1.851 -16.510 1.00 84.25 193 SER A N 1
ATOM 1541 C CA . SER A 1 193 ? 14.437 2.566 -16.551 1.00 84.25 193 SER A CA 1
ATOM 1542 C C . SER A 1 193 ? 15.638 1.623 -16.497 1.00 84.25 193 SER A C 1
ATOM 1544 O O . SER A 1 193 ? 16.633 1.894 -17.163 1.00 84.25 193 SER A O 1
ATOM 1546 N N . LEU A 1 194 ? 15.549 0.516 -15.755 1.00 85.00 194 LEU A N 1
ATOM 1547 C CA . LEU A 1 194 ? 16.582 -0.521 -15.722 1.00 85.00 194 LEU A CA 1
ATOM 1548 C C . LEU A 1 194 ? 16.707 -1.240 -17.069 1.00 85.00 194 LEU A C 1
ATOM 1550 O O . LEU A 1 194 ? 17.821 -1.458 -17.528 1.00 85.00 194 LEU A O 1
ATOM 1554 N N . LEU A 1 195 ? 15.589 -1.562 -17.726 1.00 82.44 195 LEU A N 1
ATOM 1555 C CA . LEU A 1 195 ? 15.604 -2.214 -19.039 1.00 82.44 195 LEU A CA 1
ATOM 1556 C C . LEU A 1 195 ? 16.132 -1.301 -20.151 1.00 82.44 195 LEU A C 1
ATOM 1558 O O . LEU A 1 195 ? 16.825 -1.784 -21.039 1.00 82.44 195 LEU A O 1
ATOM 1562 N N . VAL A 1 196 ? 15.816 -0.001 -20.120 1.00 80.62 196 VAL A N 1
ATOM 1563 C CA . VAL A 1 196 ? 16.347 0.968 -21.097 1.00 80.62 196 VAL A CA 1
ATOM 1564 C C . VAL A 1 196 ? 17.855 1.141 -20.913 1.00 80.62 196 VAL A C 1
ATOM 1566 O O . VAL A 1 196 ? 18.597 0.943 -21.864 1.00 80.62 196 VAL A O 1
ATOM 1569 N N . GLN A 1 197 ? 18.319 1.387 -19.682 1.00 77.00 197 GLN A N 1
ATOM 1570 C CA . GLN A 1 197 ? 19.756 1.497 -19.393 1.00 77.00 197 GLN A CA 1
ATOM 1571 C C . GLN A 1 197 ? 20.516 0.197 -19.692 1.00 77.00 197 GLN A C 1
ATOM 1573 O O . GLN A 1 197 ? 21.638 0.236 -20.185 1.00 77.00 197 GLN A O 1
ATOM 1578 N N . GLY A 1 198 ? 19.904 -0.958 -19.410 1.00 72.44 198 GLY A N 1
ATOM 1579 C CA . GLY A 1 198 ? 20.469 -2.261 -19.749 1.00 72.44 198 GLY A CA 1
ATOM 1580 C C . GLY A 1 198 ? 20.601 -2.454 -21.258 1.00 72.44 198 GLY A C 1
ATOM 1581 O O . GLY A 1 198 ? 21.648 -2.888 -21.720 1.00 72.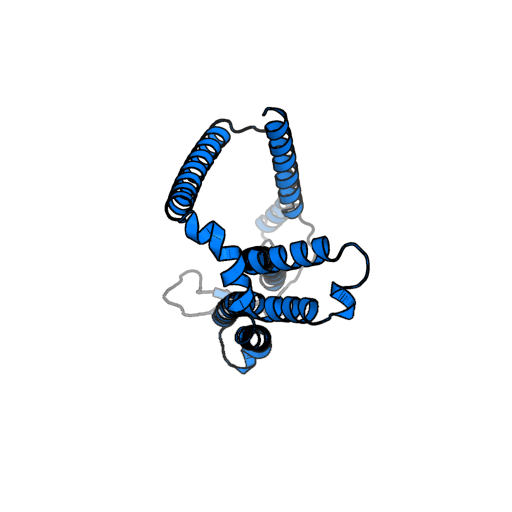44 198 GLY A O 1
ATOM 1582 N N . LYS A 1 199 ? 19.589 -2.058 -22.040 1.00 64.62 199 LYS A N 1
ATOM 1583 C CA . LYS A 1 199 ? 19.650 -2.118 -23.506 1.00 64.62 199 LYS A CA 1
ATOM 1584 C C . LYS A 1 199 ? 20.751 -1.245 -24.090 1.00 64.62 199 LYS A C 1
ATOM 1586 O O . LYS A 1 199 ? 21.489 -1.737 -24.934 1.00 64.62 199 LYS A O 1
ATOM 1591 N N . ASP A 1 200 ? 20.892 -0.012 -23.615 1.00 64.00 200 ASP A N 1
ATOM 1592 C CA . ASP A 1 200 ? 21.936 0.897 -24.101 1.00 64.00 200 ASP A CA 1
ATOM 1593 C C . ASP A 1 200 ? 23.349 0.385 -23.756 1.00 64.00 200 ASP A C 1
ATOM 1595 O O . ASP A 1 200 ? 24.300 0.642 -24.490 1.00 64.00 200 ASP A O 1
ATOM 1599 N N . SER A 1 201 ? 23.491 -0.372 -22.659 1.00 63.47 201 SER A N 1
ATOM 1600 C CA . SER A 1 201 ? 24.771 -0.946 -22.229 1.00 63.47 201 SER A CA 1
ATOM 1601 C C . SER A 1 201 ? 25.102 -2.299 -22.869 1.00 63.47 201 SER A C 1
ATOM 1603 O O . SER A 1 201 ? 26.279 -2.617 -23.007 1.00 63.47 201 SER A O 1
ATOM 1605 N N . GLU A 1 202 ? 24.100 -3.117 -23.194 1.00 61.09 202 GLU A N 1
ATOM 1606 C CA . GLU A 1 202 ? 24.280 -4.500 -23.667 1.00 61.09 202 GLU A CA 1
ATOM 1607 C C . GLU A 1 202 ? 24.158 -4.611 -25.198 1.00 61.09 202 GLU A C 1
ATOM 1609 O O . GLU A 1 202 ? 24.803 -5.459 -25.810 1.00 61.09 202 GLU A O 1
ATOM 1614 N N . TYR A 1 203 ? 23.400 -3.708 -25.834 1.00 58.97 203 TYR A N 1
ATOM 1615 C CA . TYR A 1 203 ? 23.223 -3.627 -27.287 1.00 58.97 203 TYR A CA 1
ATOM 1616 C C . TYR A 1 203 ? 23.338 -2.171 -27.776 1.00 58.97 203 TYR A C 1
ATOM 1618 O O . TYR A 1 203 ? 22.341 -1.583 -28.196 1.00 58.97 203 TYR A O 1
ATOM 1626 N N . PRO A 1 204 ? 24.546 -1.575 -27.770 1.00 59.22 204 PRO A N 1
ATOM 1627 C CA . PRO A 1 204 ? 24.754 -0.182 -28.183 1.00 59.22 204 PRO A CA 1
ATOM 1628 C C . PRO A 1 204 ? 24.518 0.085 -29.685 1.00 59.22 204 PRO A C 1
ATOM 1630 O O . PRO A 1 204 ? 24.652 1.226 -30.125 1.00 59.22 204 PRO A O 1
ATOM 1633 N N . TYR A 1 205 ? 24.169 -0.935 -30.481 1.00 54.97 205 TYR A N 1
ATOM 1634 C CA . TYR A 1 205 ? 23.982 -0.835 -31.930 1.00 54.97 205 TYR A CA 1
ATOM 1635 C C . TYR A 1 205 ? 22.600 -1.317 -32.370 1.00 54.97 205 TYR A C 1
ATOM 1637 O O . TYR A 1 205 ? 22.218 -2.458 -32.112 1.00 54.97 205 TYR A O 1
ATOM 1645 N N . SER A 1 206 ? 21.891 -0.477 -33.130 1.00 50.69 206 SER A N 1
ATOM 1646 C CA . SER A 1 206 ? 20.625 -0.817 -33.797 1.00 50.69 206 SER A CA 1
ATOM 1647 C C . SER A 1 206 ? 20.792 -1.907 -34.869 1.00 50.69 206 SER A C 1
ATOM 1649 O O . SER A 1 206 ? 19.840 -2.616 -35.191 1.00 50.69 206 SER A O 1
ATOM 1651 N N . LEU A 1 207 ? 21.998 -2.026 -35.442 1.00 50.72 207 LEU A N 1
ATOM 1652 C CA . LEU A 1 207 ? 22.364 -2.946 -36.521 1.00 50.72 207 LEU A CA 1
ATOM 1653 C C . LEU A 1 207 ? 23.820 -3.403 -36.330 1.00 50.72 207 LEU A C 1
ATOM 1655 O O . LEU A 1 207 ? 24.732 -2.582 -36.400 1.00 50.72 207 LEU A O 1
ATOM 1659 N N . THR A 1 208 ? 24.042 -4.707 -36.148 1.00 50.97 208 THR A N 1
ATOM 1660 C CA . THR A 1 208 ? 25.387 -5.305 -36.136 1.00 50.97 208 THR A CA 1
ATOM 1661 C C . THR A 1 208 ? 25.556 -6.152 -37.392 1.00 50.97 208 THR A C 1
ATOM 1663 O O . THR A 1 208 ? 24.910 -7.189 -37.533 1.00 50.97 208 THR A O 1
ATOM 1666 N N . TYR A 1 209 ? 26.410 -5.706 -38.315 1.00 52.97 209 TYR A N 1
ATOM 1667 C CA . TYR A 1 209 ? 26.777 -6.452 -39.519 1.00 52.97 209 TYR A CA 1
ATOM 1668 C C . TYR A 1 209 ? 28.262 -6.806 -39.463 1.00 52.97 209 TYR A C 1
ATOM 1670 O O . TYR A 1 209 ? 29.113 -5.922 -39.395 1.00 52.97 209 TYR A O 1
ATOM 1678 N N . ILE A 1 210 ? 28.564 -8.102 -39.487 1.00 57.03 210 ILE A N 1
ATOM 1679 C CA . ILE A 1 210 ? 29.927 -8.634 -39.533 1.00 57.03 210 ILE A CA 1
ATOM 1680 C C . ILE A 1 210 ? 30.149 -9.151 -40.954 1.00 57.03 210 ILE A C 1
ATOM 1682 O O . ILE A 1 210 ? 29.558 -10.151 -41.355 1.00 57.03 210 ILE A O 1
ATOM 1686 N N . GLY A 1 211 ? 30.966 -8.442 -41.731 1.00 60.28 211 GLY A N 1
ATOM 1687 C CA . GLY A 1 211 ? 31.273 -8.791 -43.114 1.00 60.28 211 GLY A CA 1
ATOM 1688 C C . GLY A 1 211 ? 32.306 -7.852 -43.730 1.00 60.28 211 GLY A C 1
ATOM 1689 O O . GLY A 1 211 ? 32.639 -6.818 -43.154 1.00 60.28 211 GLY A O 1
ATOM 1690 N N . ASP A 1 212 ? 32.820 -8.230 -44.899 1.00 58.72 212 ASP A N 1
ATOM 1691 C CA . ASP A 1 212 ? 33.891 -7.505 -45.586 1.00 58.72 212 ASP A CA 1
ATOM 1692 C C . ASP A 1 212 ? 33.459 -6.072 -45.966 1.00 58.72 212 ASP A C 1
ATOM 1694 O O . ASP A 1 212 ? 32.360 -5.857 -46.490 1.00 58.72 212 ASP A O 1
ATOM 1698 N N . ILE A 1 213 ? 34.317 -5.084 -45.684 1.00 55.50 213 ILE A N 1
ATOM 1699 C CA . ILE A 1 213 ? 34.000 -3.636 -45.655 1.00 55.50 213 ILE A CA 1
ATOM 1700 C C . ILE A 1 213 ? 33.593 -3.080 -47.036 1.00 55.50 213 ILE A C 1
ATOM 1702 O O . ILE A 1 213 ? 32.994 -2.008 -47.121 1.00 55.50 213 ILE A O 1
ATOM 1706 N N . ASN A 1 214 ? 33.850 -3.826 -48.113 1.00 55.56 214 ASN A N 1
ATOM 1707 C CA . ASN A 1 214 ? 33.578 -3.435 -49.500 1.00 55.56 214 ASN A CA 1
ATOM 1708 C C . ASN A 1 214 ? 32.244 -3.945 -50.081 1.00 55.56 214 ASN A C 1
ATOM 1710 O O . ASN A 1 214 ? 32.043 -3.880 -51.293 1.00 55.56 214 ASN A O 1
ATOM 1714 N N . ASN A 1 215 ? 31.315 -4.440 -49.259 1.00 60.16 215 ASN A N 1
ATOM 1715 C CA . ASN A 1 215 ? 30.031 -4.943 -49.754 1.00 60.16 215 ASN A CA 1
ATOM 1716 C C . ASN A 1 215 ? 28.989 -3.831 -49.996 1.00 60.16 215 ASN A C 1
ATOM 1718 O O . ASN A 1 215 ? 28.621 -3.087 -49.086 1.00 60.16 215 ASN A O 1
ATOM 1722 N N . GLU A 1 216 ? 28.430 -3.790 -51.209 1.00 60.81 216 GLU A N 1
ATOM 1723 C CA . GLU A 1 216 ? 27.366 -2.870 -51.659 1.00 60.81 216 GLU A CA 1
ATOM 1724 C C . GLU A 1 216 ? 26.122 -2.894 -50.740 1.00 60.81 216 GLU A C 1
ATOM 1726 O O . GLU A 1 216 ? 25.440 -1.886 -50.540 1.00 60.81 216 GLU A O 1
ATOM 1731 N N . VAL A 1 217 ? 25.888 -4.038 -50.091 1.00 62.69 217 VAL A N 1
ATOM 1732 C CA . VAL A 1 217 ? 24.803 -4.285 -49.130 1.00 62.69 217 VAL A CA 1
ATOM 1733 C C . VAL A 1 217 ? 24.884 -3.369 -47.901 1.00 62.69 217 VAL A C 1
ATOM 1735 O O . VAL A 1 217 ? 23.851 -2.895 -47.426 1.00 62.69 217 VAL A O 1
ATOM 1738 N N . VAL A 1 218 ? 26.092 -3.061 -47.411 1.00 62.75 218 VAL A N 1
ATOM 1739 C CA . VAL A 1 218 ? 26.295 -2.212 -46.221 1.00 62.75 218 VAL A CA 1
ATOM 1740 C C . VAL A 1 218 ? 25.917 -0.765 -46.526 1.00 62.75 218 VAL A C 1
ATOM 1742 O O . VAL A 1 218 ? 25.206 -0.126 -45.751 1.00 62.75 218 VAL A O 1
ATOM 1745 N N . ASN A 1 219 ? 26.313 -0.268 -47.698 1.00 63.16 219 ASN A N 1
ATOM 1746 C CA . ASN A 1 219 ? 25.981 1.088 -48.132 1.00 63.16 219 ASN A CA 1
ATOM 1747 C C . ASN A 1 219 ? 24.473 1.257 -48.374 1.00 63.16 219 ASN A C 1
ATOM 1749 O O . ASN A 1 219 ? 23.903 2.290 -48.018 1.00 63.16 219 ASN A O 1
ATOM 1753 N N . ASN A 1 220 ? 23.800 0.232 -48.908 1.00 66.69 220 ASN A N 1
ATOM 1754 C CA . ASN A 1 220 ? 22.344 0.252 -49.052 1.00 66.69 220 ASN A CA 1
ATOM 1755 C C . ASN A 1 220 ? 21.616 0.224 -47.701 1.00 66.69 220 ASN A C 1
ATOM 1757 O O . ASN A 1 220 ? 20.671 0.989 -47.508 1.00 66.69 220 ASN A O 1
ATOM 1761 N N . ALA A 1 221 ? 22.064 -0.597 -46.748 1.00 63.81 221 ALA A N 1
ATOM 1762 C CA . ALA A 1 221 ? 21.466 -0.668 -45.413 1.00 63.81 221 ALA A CA 1
ATOM 1763 C C . ALA A 1 221 ? 21.579 0.665 -44.647 1.00 63.81 221 ALA A C 1
ATOM 1765 O O . ALA A 1 221 ? 20.610 1.106 -44.028 1.00 63.81 221 ALA A O 1
ATOM 1766 N N . ILE A 1 222 ? 22.727 1.342 -44.753 1.00 65.00 222 ILE A N 1
ATOM 1767 C CA . ILE A 1 222 ? 22.960 2.673 -44.171 1.00 65.00 222 ILE A CA 1
ATOM 1768 C C . ILE A 1 222 ? 22.034 3.727 -44.801 1.00 65.00 222 ILE A C 1
ATOM 1770 O O . ILE A 1 222 ? 21.433 4.533 -44.092 1.00 65.00 222 ILE A O 1
ATOM 1774 N N . ASN A 1 223 ? 21.862 3.707 -46.126 1.00 66.94 223 ASN A N 1
ATOM 1775 C CA . ASN A 1 223 ? 20.970 4.644 -46.818 1.00 66.94 223 ASN A CA 1
ATOM 1776 C C . ASN A 1 223 ? 19.486 4.424 -46.470 1.00 66.94 223 ASN A C 1
ATOM 1778 O O . ASN A 1 223 ? 18.710 5.382 -46.429 1.00 66.94 223 ASN A O 1
ATOM 1782 N N . LEU A 1 224 ? 19.083 3.177 -46.207 1.00 66.69 224 LEU A N 1
ATOM 1783 C CA . LEU A 1 224 ? 17.718 2.816 -45.818 1.00 66.69 224 LEU A CA 1
ATOM 1784 C C . LEU A 1 224 ? 17.392 3.174 -44.362 1.00 66.69 224 LEU A C 1
ATOM 1786 O O . LEU A 1 224 ? 16.248 3.546 -44.090 1.00 66.69 224 LEU A O 1
ATOM 1790 N N . SER A 1 225 ? 18.358 3.093 -43.438 1.00 63.81 225 SER A N 1
ATOM 1791 C CA . SER A 1 225 ? 18.100 3.357 -42.014 1.00 63.81 225 SER A CA 1
ATOM 1792 C C . SER A 1 225 ? 17.862 4.841 -41.710 1.00 63.81 225 SER A C 1
ATOM 1794 O O . SER A 1 225 ? 17.138 5.153 -40.767 1.00 63.81 225 SER A O 1
ATOM 1796 N N . LYS A 1 226 ? 18.423 5.762 -42.514 1.00 60.69 226 LYS A N 1
ATOM 1797 C CA . LYS A 1 226 ? 18.389 7.228 -42.300 1.00 60.69 226 LYS A CA 1
ATOM 1798 C C . LYS A 1 226 ? 18.901 7.685 -40.918 1.00 60.69 226 LYS A C 1
ATOM 1800 O O . LYS A 1 226 ? 18.727 8.853 -40.567 1.00 60.69 226 LYS A O 1
ATOM 1805 N N . GLU A 1 227 ? 19.532 6.806 -40.142 1.00 59.00 227 GLU A N 1
ATOM 1806 C CA . GLU A 1 227 ? 20.142 7.141 -38.855 1.00 59.00 227 GLU A CA 1
ATOM 1807 C C . GLU A 1 227 ? 21.551 7.706 -39.068 1.00 59.00 227 GLU A C 1
ATOM 1809 O O . GLU A 1 227 ? 22.295 7.285 -39.956 1.00 59.00 227 GLU A O 1
ATOM 1814 N N . LYS A 1 228 ? 21.919 8.708 -38.265 1.00 52.22 228 LYS A N 1
ATOM 1815 C CA . LYS A 1 228 ? 23.237 9.343 -38.337 1.00 52.22 228 LYS A CA 1
ATOM 1816 C C . LYS A 1 228 ? 24.271 8.369 -37.769 1.00 52.22 228 LYS A C 1
ATOM 1818 O O . LYS A 1 228 ? 24.131 7.925 -36.635 1.00 52.22 228 LYS A O 1
ATOM 1823 N N . ILE A 1 229 ? 25.296 8.039 -38.550 1.00 57.59 229 ILE A N 1
ATOM 1824 C CA . ILE A 1 229 ? 26.390 7.182 -38.081 1.00 57.59 229 ILE A CA 1
ATOM 1825 C C . ILE A 1 229 ? 27.218 7.992 -37.080 1.00 57.59 229 ILE A C 1
ATOM 1827 O O . ILE A 1 229 ? 27.940 8.903 -37.485 1.00 57.59 229 ILE A O 1
ATOM 1831 N N . ASP A 1 230 ? 27.099 7.677 -35.790 1.00 49.59 230 ASP A N 1
ATOM 1832 C CA . ASP A 1 230 ? 27.801 8.412 -3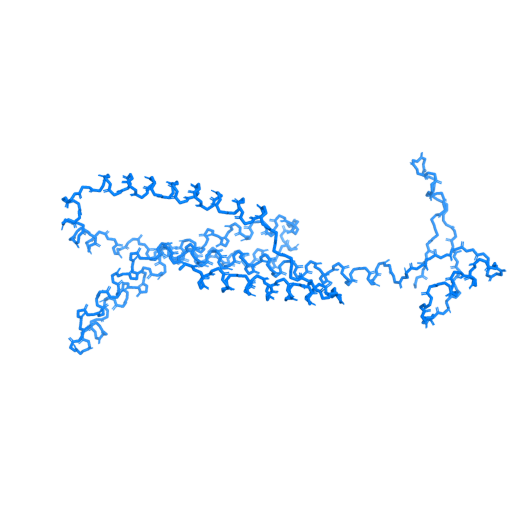4.729 1.00 49.59 230 ASP A CA 1
ATOM 1833 C C . ASP A 1 230 ? 29.293 8.043 -34.643 1.00 49.59 230 ASP A C 1
ATOM 1835 O O . ASP A 1 230 ? 30.113 8.883 -34.276 1.00 49.59 230 ASP A O 1
ATOM 1839 N N . TYR A 1 231 ? 29.685 6.818 -35.020 1.00 50.41 231 TYR A N 1
ATOM 1840 C CA . TYR A 1 231 ? 31.092 6.406 -35.032 1.00 50.41 231 TYR A CA 1
ATOM 1841 C C . TYR A 1 231 ? 31.360 5.191 -35.937 1.00 50.41 231 TYR A C 1
ATOM 1843 O O . TYR A 1 231 ? 30.535 4.288 -36.068 1.00 50.41 231 TYR A O 1
ATOM 1851 N N . LYS A 1 232 ? 32.547 5.163 -36.558 1.00 53.50 232 LYS A N 1
ATOM 1852 C CA . LYS A 1 232 ? 33.049 4.050 -37.379 1.00 53.50 232 LYS A CA 1
ATOM 1853 C C . LYS A 1 232 ? 34.229 3.413 -36.647 1.00 53.50 232 LYS A C 1
ATOM 1855 O O . LYS A 1 232 ? 35.286 4.030 -36.558 1.00 53.50 232 LYS A O 1
ATOM 1860 N N . LEU A 1 233 ? 34.038 2.216 -36.097 1.00 52.72 233 LEU A N 1
ATOM 1861 C CA . LEU A 1 233 ? 35.090 1.473 -35.400 1.00 52.72 233 LEU A CA 1
ATOM 1862 C C . LEU A 1 233 ? 35.538 0.292 -36.261 1.00 52.72 233 LEU A C 1
ATOM 1864 O O . LEU A 1 233 ? 34.721 -0.527 -36.674 1.00 52.72 233 LEU A O 1
ATOM 1868 N N . THR A 1 234 ? 36.841 0.216 -36.519 1.00 47.12 234 THR A N 1
ATOM 1869 C CA . THR A 1 234 ? 37.488 -0.971 -37.081 1.00 47.12 234 THR A CA 1
ATOM 1870 C C . THR A 1 234 ? 38.046 -1.761 -35.907 1.00 47.12 234 THR A C 1
ATOM 1872 O O . THR A 1 234 ? 39.031 -1.342 -35.306 1.00 47.12 234 THR A O 1
ATOM 1875 N N . THR A 1 235 ? 37.398 -2.863 -35.538 1.00 49.59 235 THR A N 1
ATOM 1876 C CA . THR A 1 235 ? 37.860 -3.731 -34.447 1.00 49.59 235 THR A CA 1
ATOM 1877 C C . THR A 1 235 ? 38.404 -5.030 -35.018 1.00 49.59 235 THR A C 1
ATOM 1879 O O . THR A 1 235 ? 37.716 -5.691 -35.798 1.00 49.59 235 THR A O 1
ATOM 1882 N N . GLU A 1 236 ? 39.614 -5.414 -34.614 1.00 41.53 236 GLU A N 1
ATOM 1883 C CA . GLU A 1 236 ? 40.123 -6.762 -34.856 1.00 41.53 236 GLU A CA 1
ATOM 1884 C C . GLU A 1 236 ? 39.326 -7.756 -34.017 1.00 41.53 236 GLU A C 1
ATOM 1886 O O . GLU A 1 236 ? 39.205 -7.632 -32.798 1.00 41.53 236 GLU A O 1
ATOM 1891 N N . VAL A 1 237 ? 38.746 -8.733 -34.699 1.00 48.06 237 VAL A N 1
ATOM 1892 C CA . VAL A 1 237 ? 37.925 -9.764 -34.083 1.00 48.06 237 VAL A CA 1
ATOM 1893 C C . VAL A 1 237 ? 38.798 -10.998 -33.912 1.00 48.06 237 VAL A C 1
ATOM 1895 O O . VAL A 1 237 ? 39.349 -11.488 -34.895 1.00 48.06 237 VAL A O 1
ATOM 1898 N N . ILE A 1 238 ? 38.938 -11.501 -32.684 1.00 47.53 238 ILE A N 1
ATOM 1899 C CA . ILE A 1 238 ? 39.627 -12.773 -32.436 1.00 47.53 238 ILE A CA 1
ATOM 1900 C C . ILE A 1 238 ? 38.563 -13.876 -32.517 1.00 47.53 238 ILE A C 1
ATOM 1902 O O . ILE A 1 238 ? 37.685 -13.917 -31.648 1.00 47.53 238 ILE A O 1
ATOM 1906 N N . PRO A 1 239 ? 38.587 -14.743 -33.545 1.00 45.81 239 PRO A N 1
ATOM 1907 C CA . PRO A 1 239 ? 37.626 -15.830 -33.646 1.00 45.81 239 PRO A CA 1
ATOM 1908 C C . PRO A 1 239 ? 37.896 -16.852 -32.538 1.00 45.81 239 PRO A C 1
ATOM 1910 O O . PRO A 1 239 ? 39.018 -17.334 -32.382 1.00 45.81 239 PRO A O 1
ATOM 1913 N N . TYR A 1 240 ? 36.865 -17.170 -31.758 1.00 42.47 240 TYR A N 1
ATOM 1914 C CA . TYR A 1 240 ? 36.878 -18.265 -30.796 1.00 42.47 240 TYR A CA 1
ATOM 1915 C C . TYR A 1 240 ? 35.874 -19.316 -31.273 1.00 42.47 240 TYR A C 1
ATOM 1917 O O . TYR A 1 240 ? 34.663 -19.087 -31.267 1.00 42.47 240 TYR A O 1
ATOM 1925 N N . GLU A 1 241 ? 36.385 -20.453 -31.741 1.00 40.69 241 GLU A N 1
ATOM 1926 C CA . GLU A 1 241 ? 35.552 -21.596 -32.111 1.00 40.69 241 GLU A CA 1
ATOM 1927 C C . GLU A 1 241 ? 35.034 -22.257 -30.831 1.00 40.69 241 GLU A C 1
ATOM 1929 O O . GLU A 1 241 ? 35.807 -22.751 -30.007 1.00 40.69 241 GLU A O 1
ATOM 1934 N N . VAL A 1 242 ? 33.712 -22.246 -30.649 1.00 48.25 242 VAL A N 1
ATOM 1935 C CA . VAL A 1 242 ? 33.058 -22.983 -29.565 1.00 48.25 242 VAL A CA 1
ATOM 1936 C C . VAL A 1 242 ? 32.483 -24.250 -30.158 1.00 48.25 242 VAL A C 1
ATOM 1938 O O . VAL A 1 242 ? 31.518 -24.208 -30.918 1.00 48.25 242 VAL A O 1
ATOM 1941 N N . GLU A 1 243 ? 33.054 -25.391 -29.790 1.00 39.91 243 GLU A N 1
ATOM 1942 C CA . GLU A 1 243 ? 32.534 -26.695 -30.183 1.00 39.91 243 GLU A CA 1
ATOM 1943 C C . GLU A 1 243 ? 31.272 -27.001 -29.352 1.00 39.91 243 GLU A C 1
ATOM 1945 O O . GLU A 1 243 ? 31.305 -27.645 -28.304 1.00 39.91 243 GLU A O 1
ATOM 1950 N N . SER A 1 244 ? 30.133 -26.447 -29.777 1.00 41.81 244 SER A N 1
ATOM 1951 C CA . SER A 1 244 ? 28.829 -26.619 -29.132 1.00 41.81 244 SER A CA 1
ATOM 1952 C C . SER A 1 244 ? 27.893 -27.378 -30.077 1.00 41.81 244 SER A C 1
ATOM 1954 O O . SER A 1 244 ? 27.314 -26.826 -31.012 1.00 41.81 244 SER A O 1
ATOM 1956 N N . SER A 1 245 ? 27.705 -28.667 -29.803 1.00 46.47 245 SER A N 1
ATOM 1957 C CA . SER A 1 245 ? 26.926 -29.614 -30.613 1.00 46.47 245 SER A CA 1
ATOM 1958 C C . SER A 1 245 ? 25.401 -29.407 -30.598 1.00 46.47 245 SER A C 1
ATOM 1960 O O . SER A 1 245 ? 24.672 -30.244 -31.125 1.00 46.47 245 SER A O 1
ATOM 1962 N N . GLN A 1 246 ? 24.884 -28.318 -30.014 1.00 47.28 246 GLN A N 1
ATOM 1963 C CA . GLN A 1 246 ? 23.435 -28.106 -29.857 1.00 47.28 246 GLN A CA 1
ATOM 1964 C C . GLN A 1 246 ? 22.882 -26.835 -30.516 1.00 47.28 246 GLN A C 1
ATOM 1966 O O . GLN A 1 246 ? 21.664 -26.676 -30.576 1.00 47.28 246 GLN A O 1
ATOM 1971 N N . ILE A 1 247 ? 23.724 -25.947 -31.058 1.00 42.38 247 ILE A N 1
ATOM 1972 C CA . ILE A 1 247 ? 23.264 -24.717 -31.725 1.00 42.38 247 ILE A CA 1
ATOM 1973 C C . ILE A 1 247 ? 24.128 -24.476 -32.977 1.00 42.38 247 ILE A C 1
ATOM 1975 O O . ILE A 1 247 ? 25.239 -23.970 -32.849 1.00 42.38 247 ILE A O 1
ATOM 1979 N N . PRO A 1 248 ? 23.639 -24.776 -34.198 1.00 44.47 248 PRO A N 1
ATOM 1980 C CA . PRO A 1 248 ? 24.419 -24.629 -35.437 1.00 44.47 248 PRO A CA 1
ATOM 1981 C C . PRO A 1 248 ? 24.859 -23.186 -35.734 1.00 44.47 248 PRO A C 1
ATOM 1983 O O . PRO A 1 248 ? 25.782 -22.966 -36.509 1.00 44.47 248 PRO A O 1
ATOM 1986 N N . LEU A 1 249 ? 24.201 -22.200 -35.112 1.00 46.28 249 LEU A N 1
ATOM 1987 C CA . LEU A 1 249 ? 24.528 -20.775 -35.223 1.00 46.28 249 LEU A CA 1
ATOM 1988 C C . LEU A 1 249 ? 25.604 -20.302 -34.224 1.00 46.28 249 LEU A C 1
ATOM 1990 O O . LEU A 1 249 ? 25.993 -19.140 -34.272 1.00 46.28 249 LEU A O 1
ATOM 1994 N N . ALA A 1 250 ? 26.055 -21.167 -33.308 1.00 42.84 250 ALA A N 1
ATOM 1995 C CA . ALA A 1 250 ? 27.000 -20.826 -32.242 1.00 42.84 250 ALA A CA 1
ATOM 1996 C C . ALA A 1 250 ? 28.456 -21.219 -32.552 1.00 42.84 250 ALA A C 1
ATOM 1998 O O . ALA A 1 250 ? 29.322 -20.998 -31.714 1.00 42.84 250 ALA A O 1
ATOM 1999 N N . ASN A 1 251 ? 28.745 -21.780 -33.734 1.00 34.41 251 ASN A N 1
ATOM 2000 C CA . ASN A 1 251 ? 30.103 -22.239 -34.057 1.00 34.41 251 ASN A CA 1
ATOM 2001 C C . ASN A 1 251 ? 31.130 -21.100 -34.186 1.00 34.41 251 ASN A C 1
ATOM 2003 O O . ASN A 1 251 ? 32.310 -21.342 -33.960 1.00 34.41 251 ASN A O 1
ATOM 2007 N N . ASN A 1 252 ? 30.695 -19.866 -34.468 1.00 42.50 252 ASN A N 1
ATOM 2008 C CA . ASN A 1 252 ? 31.574 -18.698 -34.563 1.00 42.50 252 ASN A CA 1
ATOM 2009 C C . ASN A 1 252 ? 31.095 -17.597 -33.612 1.00 42.50 252 ASN A C 1
ATOM 2011 O O . ASN A 1 252 ? 30.385 -16.673 -34.020 1.00 42.50 252 ASN A O 1
ATOM 2015 N N . ILE A 1 253 ? 31.472 -17.694 -32.336 1.00 45.97 253 ILE A N 1
ATOM 2016 C CA . ILE A 1 253 ? 31.256 -16.608 -31.378 1.00 45.97 253 ILE A CA 1
ATOM 2017 C C . ILE A 1 253 ? 32.500 -15.730 -31.396 1.00 45.97 253 ILE A C 1
ATOM 2019 O O . ILE A 1 253 ? 33.568 -16.080 -30.903 1.00 45.97 253 ILE A O 1
ATOM 2023 N N . ASN A 1 254 ? 32.339 -14.557 -31.983 1.00 45.56 254 ASN A N 1
ATOM 2024 C CA . ASN A 1 254 ? 33.380 -13.556 -32.073 1.00 45.56 254 ASN A CA 1
ATOM 2025 C C . ASN A 1 254 ? 33.338 -12.667 -30.828 1.00 45.56 254 ASN A C 1
ATOM 2027 O O . ASN A 1 254 ? 32.376 -11.928 -30.616 1.00 45.56 254 ASN A O 1
ATOM 2031 N N . ILE A 1 255 ? 34.375 -12.745 -29.994 1.00 39.28 255 ILE A N 1
ATOM 2032 C CA . ILE A 1 255 ? 34.482 -11.923 -28.788 1.00 39.28 255 ILE A CA 1
ATOM 2033 C C . ILE A 1 255 ? 35.014 -10.550 -29.201 1.00 39.28 255 ILE A C 1
ATOM 2035 O O . ILE A 1 255 ? 36.151 -10.419 -29.654 1.00 39.28 255 ILE A O 1
ATOM 2039 N N . ILE A 1 256 ? 34.188 -9.519 -29.039 1.00 40.16 256 ILE A N 1
ATOM 2040 C CA . ILE A 1 256 ? 34.603 -8.127 -29.210 1.00 40.16 256 ILE A CA 1
ATOM 2041 C C . ILE A 1 256 ? 35.201 -7.675 -27.877 1.00 40.16 256 ILE A C 1
ATOM 2043 O O . ILE A 1 256 ? 34.500 -7.594 -26.868 1.00 40.16 256 ILE A O 1
ATOM 2047 N N . LYS A 1 257 ? 36.511 -7.416 -27.859 1.00 34.00 257 LYS A N 1
ATOM 2048 C CA . LYS A 1 257 ? 37.177 -6.795 -26.714 1.00 34.00 257 LYS A CA 1
ATOM 2049 C C . LYS A 1 257 ? 37.026 -5.278 -26.838 1.00 34.00 257 LYS A C 1
ATOM 2051 O O . LYS A 1 257 ? 37.571 -4.697 -27.773 1.00 34.00 257 LYS A O 1
ATOM 2056 N N . PHE A 1 258 ? 36.272 -4.677 -25.920 1.00 35.97 258 PHE A N 1
ATOM 2057 C CA . PHE A 1 258 ? 36.304 -3.231 -25.683 1.00 35.97 258 PHE A CA 1
ATOM 2058 C C . PHE A 1 258 ? 37.581 -2.841 -24.930 1.00 35.97 258 PHE A C 1
ATOM 2060 O O . PHE A 1 258 ? 38.040 -3.648 -24.083 1.00 35.97 258 PHE A O 1
#

Sequence (258 aa):
MLEVYWGGIISNKLFLMALAKISFVNKSIKFEICMPGVIITLIMFLVILVFVFIKEYISLVNTDITKLIYATSIYQNENNKNKTYKGILGLIVIIIAYVIILYYKKFNIPFPIAIMITVLMVILGTTLLFKGFFTFIVSKLIDNKNFLYKGTNVLSYNNIIFRIRDNNKVLGQIAILITCCLTSAIVAITTKSLLVQGKDSEYPYSLTYIGDINNEVVNNAINLSKEKIDYKLTTEVIPYEVESSQIPLANNINIIKF